Protein AF-A0AAX1QJH1-F1 (afdb_monomer)

Solvent-accessible surface area (backbone atoms only — not comparable to full-atom values): 19204 Å² total; per-residue (Å²): 135,85,79,79,76,74,89,61,55,65,76,85,61,62,55,22,36,43,33,30,72,89,72,52,38,32,35,32,62,46,81,56,45,60,43,66,48,31,38,32,30,36,25,32,31,71,83,78,66,44,70,40,35,38,39,35,63,37,47,55,80,27,36,67,54,77,88,9,58,39,64,66,92,49,88,83,58,58,90,87,31,71,64,57,55,50,50,30,54,49,51,42,51,50,52,51,50,44,35,51,52,42,50,58,47,48,76,74,35,81,42,48,48,44,52,45,76,70,48,52,47,33,35,40,34,41,74,88,68,55,71,32,75,58,34,56,49,40,32,29,42,35,59,41,64,53,73,62,38,48,45,39,46,56,44,52,43,48,44,1,66,35,57,60,41,84,86,29,52,54,15,29,40,53,63,52,92,75,34,93,50,63,58,78,32,29,17,18,39,40,40,58,60,46,31,46,53,48,31,30,44,49,59,36,43,51,58,38,43,74,71,45,32,36,54,63,52,48,46,59,56,22,36,29,34,28,33,32,71,68,78,55,42,80,77,45,40,33,34,66,51,68,80,49,48,44,53,57,63,47,60,74,65,64,95,62,81,64,58,44,28,63,39,70,40,57,77,75,37,62,33,45,69,48,38,41,35,18,5,48,33,35,35,51,48,38,49,48,33,25,68,45,30,38,27,57,71,64,76,43,86,49,46,71,40,72,82,54,67,68,73,54,76,66,45,30,46,45,20,65,46,50,74,71,57,48,57,53,51,34,52,50,26,50,30,21,56,36,85,51,61,84,70,25,55,51,69,67,61,54,38,54,52,27,53,50,51,38,50,59,49,52,64,72,76,108

Organism: NCBI:txid853

Mean predicted aligned error: 5.89 Å

Sequence (366 aa):
MIRWKKMRREPLPNGTILSFLNGEEFVLQDLLAENKNALFYEVRSQTTGQAVVLKEFFNSHWVRLRGAPAPKGWEQEPPDSRKLSRTYLWLRRQAEQEQRMNQELCGSVRCVIPEKPVLPAGTLVLPDGTEWQWPYCAFLEMDGMTAAQGFPLQALMRECTNPNGPAHPFGNLRQQEECFVPRRNCAVPAATVTMQIFRDTLLALRPLHRAGWIMGDLSSGNLFVEGSLAEGRIQGVSFADASTVRKIGENEMPATAEPGFHAPELFSGPVTEKTDVFSAGRLLLSMLYPVAVHNVRLHRPLGFLDNTQTLTAGESVPSGLPQEMRAEVNRLLLRATAPDPEQRISMDEMLAAAEDWCRRLSDAES

Structure (mmCIF, N/CA/C/O backbone):
data_AF-A0AAX1QJH1-F1
#
_entry.id   AF-A0AAX1QJH1-F1
#
loop_
_atom_site.group_PDB
_atom_site.id
_atom_site.type_symbol
_atom_site.label_atom_id
_atom_site.label_alt_id
_atom_site.label_comp_id
_atom_site.label_asym_id
_atom_site.label_entity_id
_atom_site.label_seq_id
_atom_site.pdbx_PDB_ins_code
_atom_site.Cartn_x
_atom_site.Cartn_y
_atom_site.Cartn_z
_atom_site.occupancy
_atom_site.B_iso_or_equiv
_atom_site.auth_seq_id
_atom_site.auth_comp_id
_atom_site.auth_asym_id
_atom_site.auth_atom_id
_atom_site.pdbx_PDB_model_num
ATOM 1 N N . MET A 1 1 ? -2.201 33.513 -15.896 1.00 30.06 1 MET A N 1
ATOM 2 C CA . MET A 1 1 ? -2.583 32.396 -15.001 1.00 30.06 1 MET A CA 1
ATOM 3 C C . MET A 1 1 ? -2.106 31.094 -15.633 1.00 30.06 1 MET A C 1
ATOM 5 O O . MET A 1 1 ? -2.779 30.545 -16.496 1.00 30.06 1 MET A O 1
ATOM 9 N N . ILE A 1 2 ? -0.888 30.658 -15.305 1.00 27.66 2 ILE A N 1
ATOM 10 C CA . ILE A 1 2 ? -0.308 29.431 -15.863 1.00 27.66 2 ILE A CA 1
ATOM 11 C C . ILE A 1 2 ? -1.011 28.258 -15.180 1.00 27.66 2 ILE A C 1
ATOM 13 O O . ILE A 1 2 ? -0.834 28.027 -13.986 1.00 27.66 2 ILE A O 1
ATOM 17 N N . ARG A 1 3 ? -1.870 27.555 -15.923 1.00 26.62 3 ARG A N 1
ATOM 18 C CA . ARG A 1 3 ? -2.465 26.290 -15.487 1.00 26.62 3 ARG A CA 1
ATOM 19 C C . ARG A 1 3 ? -1.330 25.280 -15.319 1.00 26.62 3 ARG A C 1
ATOM 21 O O . ARG A 1 3 ? -0.812 24.768 -16.305 1.00 26.62 3 ARG A O 1
ATOM 28 N N . TRP A 1 4 ? -0.963 24.986 -14.075 1.00 28.80 4 TRP A N 1
ATOM 29 C CA . TRP A 1 4 ? -0.152 23.824 -13.725 1.00 28.80 4 TRP A CA 1
ATOM 30 C C . TRP A 1 4 ? -0.926 22.556 -14.126 1.00 28.80 4 TRP A C 1
ATOM 32 O O . TRP A 1 4 ? -1.681 22.001 -13.326 1.00 28.80 4 TRP A O 1
ATOM 42 N N . LYS A 1 5 ? -0.773 22.089 -15.372 1.00 35.84 5 LYS A N 1
ATOM 43 C CA . LYS A 1 5 ? -0.989 20.672 -15.695 1.00 35.84 5 LYS A CA 1
ATOM 44 C C . LYS A 1 5 ? 0.050 19.923 -14.860 1.00 35.84 5 LYS A C 1
ATOM 46 O O . LYS A 1 5 ? 1.239 19.988 -15.149 1.00 35.84 5 LYS A O 1
ATOM 51 N N . LYS A 1 6 ? -0.389 19.364 -13.729 1.00 42.50 6 LYS A N 1
ATOM 52 C CA . LYS A 1 6 ? 0.468 18.698 -12.746 1.00 42.50 6 LYS A CA 1
ATOM 53 C C . LYS A 1 6 ? 1.276 17.604 -13.440 1.00 42.50 6 LYS A C 1
ATOM 55 O O . LYS A 1 6 ? 0.709 16.606 -13.865 1.00 42.50 6 LYS A O 1
ATOM 60 N N . MET A 1 7 ? 2.580 17.845 -13.527 1.00 49.56 7 MET A N 1
ATOM 61 C CA . MET A 1 7 ? 3.625 16.870 -13.816 1.00 49.56 7 MET A CA 1
ATOM 62 C C . MET A 1 7 ? 3.413 15.665 -12.898 1.00 49.56 7 MET A C 1
ATOM 64 O O . MET A 1 7 ? 3.552 15.797 -11.682 1.00 49.56 7 MET A O 1
ATOM 68 N N . ARG A 1 8 ? 2.985 14.542 -13.469 1.00 61.66 8 ARG A N 1
ATOM 69 C CA . ARG A 1 8 ? 2.756 13.280 -12.765 1.00 61.66 8 ARG A CA 1
ATOM 70 C C . ARG A 1 8 ? 3.727 12.245 -13.317 1.00 61.66 8 ARG A C 1
ATOM 72 O O . ARG A 1 8 ? 4.007 12.258 -14.510 1.00 61.66 8 ARG A O 1
ATOM 79 N N . ARG A 1 9 ? 4.211 11.360 -12.447 1.00 84.81 9 ARG A N 1
ATOM 80 C CA . ARG A 1 9 ? 4.775 10.068 -12.843 1.00 84.81 9 ARG A CA 1
ATOM 81 C C . ARG A 1 9 ? 3.725 9.344 -13.694 1.00 84.81 9 ARG A C 1
ATOM 83 O O . ARG A 1 9 ? 2.602 9.156 -13.231 1.00 84.81 9 ARG A O 1
ATOM 90 N N . GLU A 1 10 ? 4.056 9.025 -14.943 1.00 89.06 10 GLU A N 1
ATOM 91 C CA . GLU A 1 10 ? 3.111 8.426 -15.894 1.00 89.06 10 GLU A CA 1
ATOM 92 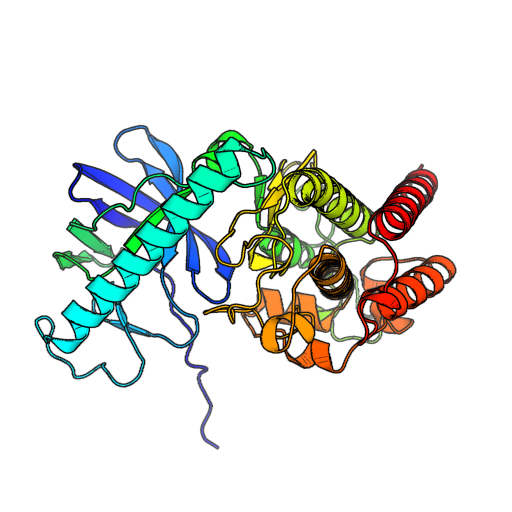C C . GLU A 1 10 ? 3.288 6.897 -15.945 1.00 89.06 10 GLU A C 1
ATOM 94 O O . GLU A 1 10 ? 4.365 6.414 -16.326 1.00 89.06 10 GLU A O 1
ATOM 99 N N . PRO A 1 11 ? 2.262 6.117 -15.554 1.00 92.69 11 PRO A N 1
ATOM 100 C CA . PRO A 1 11 ? 2.313 4.666 -15.651 1.00 92.69 11 PRO A CA 1
ATOM 101 C C . PRO A 1 11 ? 2.321 4.209 -17.114 1.00 92.69 11 PRO A C 1
ATOM 103 O O . PRO A 1 11 ? 1.884 4.936 -18.007 1.00 92.69 11 PRO A O 1
ATOM 106 N N . LEU A 1 12 ? 2.802 2.990 -17.356 1.00 94.81 12 LEU A N 1
ATOM 107 C CA . LEU A 1 12 ? 2.611 2.336 -18.647 1.00 94.81 12 LEU A CA 1
ATOM 108 C C . LEU A 1 12 ? 1.111 2.107 -18.915 1.00 94.81 12 LEU A C 1
ATOM 110 O O . LEU A 1 12 ? 0.378 1.772 -17.982 1.00 94.81 12 LEU A O 1
ATOM 114 N N . PRO A 1 13 ? 0.641 2.297 -20.159 1.00 94.81 13 PRO A N 1
ATOM 115 C CA . PRO A 1 13 ? -0.757 2.087 -20.508 1.00 94.81 13 PRO A CA 1
ATOM 116 C C . PRO A 1 13 ? -1.122 0.598 -20.550 1.00 94.81 13 PRO A C 1
ATOM 118 O O . PRO A 1 13 ? -0.298 -0.256 -20.892 1.00 94.81 13 PRO A O 1
ATOM 121 N N . ASN A 1 14 ? -2.388 0.296 -20.269 1.00 96.12 14 ASN A N 1
ATOM 122 C CA . ASN A 1 14 ? -2.940 -1.055 -20.380 1.00 96.12 14 ASN A CA 1
ATOM 123 C C . ASN A 1 14 ? -2.788 -1.567 -21.820 1.00 96.12 14 ASN A C 1
ATOM 125 O O . ASN A 1 14 ? -2.977 -0.817 -22.777 1.00 96.12 14 ASN A O 1
ATOM 129 N N . GLY A 1 15 ? -2.419 -2.838 -21.965 1.00 96.75 15 GLY A N 1
ATOM 130 C CA . GLY A 1 15 ? -2.051 -3.456 -23.239 1.00 96.75 15 GLY A CA 1
ATOM 131 C C . GLY A 1 15 ? -0.571 -3.322 -23.615 1.00 96.75 15 GLY A C 1
ATOM 132 O O . GLY A 1 15 ? -0.180 -3.856 -24.647 1.00 96.75 15 GLY A O 1
ATOM 133 N N . THR A 1 16 ? 0.258 -2.648 -22.805 1.00 97.38 16 THR A N 1
ATOM 134 C CA . THR A 1 16 ? 1.719 -2.645 -23.011 1.00 97.38 16 THR A CA 1
ATOM 135 C C . THR A 1 16 ? 2.267 -4.068 -22.908 1.00 97.38 16 THR A C 1
ATOM 137 O O . THR A 1 16 ? 1.978 -4.770 -21.936 1.00 97.38 16 THR A O 1
ATOM 140 N N . ILE A 1 17 ? 3.080 -4.470 -23.884 1.00 97.38 17 ILE A N 1
ATOM 141 C CA . ILE A 1 17 ? 3.790 -5.751 -23.900 1.00 97.38 17 ILE A CA 1
ATOM 142 C C . ILE A 1 17 ? 5.202 -5.524 -23.359 1.00 97.38 17 ILE A C 1
ATOM 144 O O . ILE A 1 17 ? 5.926 -4.646 -23.834 1.00 97.38 17 ILE A O 1
ATOM 148 N N . LEU A 1 18 ? 5.576 -6.305 -22.350 1.00 96.88 18 LEU A N 1
ATOM 149 C CA . LEU A 1 18 ? 6.891 -6.305 -21.721 1.00 96.88 18 LEU A CA 1
ATOM 150 C C . LEU A 1 18 ? 7.565 -7.645 -21.998 1.00 96.88 18 LEU A C 1
ATOM 152 O O . LEU A 1 18 ? 7.132 -8.663 -21.460 1.00 96.88 18 LEU A O 1
ATOM 156 N N . SER A 1 19 ? 8.630 -7.632 -22.794 1.00 96.19 19 SER A N 1
ATOM 157 C CA . SER A 1 19 ? 9.450 -8.810 -23.084 1.00 96.19 19 SER A CA 1
ATOM 158 C C . SER A 1 19 ? 10.787 -8.679 -22.348 1.00 96.19 19 SER A C 1
ATOM 160 O O . SER A 1 19 ? 11.484 -7.666 -22.467 1.00 96.19 19 SER A O 1
ATOM 162 N N . PHE A 1 20 ? 11.156 -9.689 -21.567 1.00 94.88 20 PHE A N 1
ATOM 163 C CA . PHE A 1 20 ? 12.336 -9.695 -20.700 1.00 94.88 20 PHE A CA 1
ATOM 164 C C . PHE A 1 20 ? 13.460 -10.574 -21.264 1.00 94.88 20 PHE A C 1
ATOM 166 O O . PHE A 1 20 ? 13.242 -11.460 -22.088 1.00 94.88 20 PHE A O 1
ATOM 173 N N . LEU A 1 21 ? 14.699 -10.349 -20.814 1.00 91.62 21 LEU A N 1
ATOM 174 C CA . LEU A 1 21 ? 15.879 -11.062 -21.341 1.00 91.62 21 LEU A CA 1
ATOM 175 C C . LEU A 1 21 ? 15.929 -12.549 -21.006 1.00 91.62 21 LEU A C 1
ATOM 177 O O . LEU A 1 21 ? 16.657 -13.301 -21.648 1.00 91.62 21 LEU A O 1
ATOM 181 N N . ASN A 1 22 ? 15.176 -12.967 -19.996 1.00 89.75 22 ASN A N 1
ATOM 182 C CA . ASN A 1 22 ? 14.989 -14.371 -19.653 1.00 89.75 22 ASN A CA 1
ATOM 183 C C . ASN A 1 22 ? 13.962 -15.072 -20.567 1.00 89.75 22 ASN A C 1
ATOM 185 O O . ASN A 1 22 ? 13.719 -16.262 -20.384 1.00 89.75 22 ASN A O 1
ATOM 189 N N . GLY A 1 23 ? 13.382 -14.360 -21.541 1.00 90.62 23 GLY A N 1
ATOM 190 C CA . GLY A 1 23 ? 12.381 -14.877 -22.471 1.00 90.62 23 GLY A CA 1
ATOM 191 C C . GLY A 1 23 ? 10.946 -14.821 -21.948 1.00 90.62 23 GLY A C 1
ATOM 192 O O . GLY A 1 23 ? 10.042 -15.269 -22.647 1.00 90.62 23 GLY A O 1
ATOM 193 N N . GLU A 1 24 ? 10.714 -14.287 -20.746 1.00 92.94 24 GLU A N 1
ATOM 194 C CA . GLU A 1 24 ? 9.358 -14.069 -20.249 1.00 92.94 24 GLU A CA 1
ATOM 195 C C . GLU A 1 24 ? 8.714 -12.864 -20.928 1.00 92.94 24 GLU A C 1
ATOM 197 O O . GLU A 1 24 ? 9.353 -11.836 -21.160 1.00 92.94 24 GLU A O 1
ATOM 202 N N . GLU A 1 25 ? 7.423 -12.988 -21.212 1.00 95.94 25 GLU A N 1
ATOM 203 C CA . GLU A 1 25 ? 6.632 -11.924 -21.804 1.00 95.94 25 GLU A CA 1
ATOM 204 C C . GLU A 1 25 ? 5.324 -11.740 -21.041 1.00 95.94 25 GLU A C 1
ATOM 206 O O . GLU A 1 25 ? 4.641 -12.706 -20.681 1.00 95.94 25 GLU A O 1
ATOM 211 N N . PHE A 1 26 ? 4.973 -10.480 -20.804 1.00 96.56 26 PHE A N 1
ATOM 212 C CA . PHE A 1 26 ? 3.797 -10.099 -20.041 1.00 96.56 26 PHE A CA 1
ATOM 213 C C . PHE A 1 26 ? 3.019 -8.991 -20.743 1.00 96.56 26 PHE A C 1
ATOM 215 O O . PHE A 1 26 ? 3.599 -8.071 -21.315 1.00 96.56 26 PHE A O 1
ATOM 222 N N . VAL A 1 27 ? 1.692 -9.047 -20.638 1.00 97.25 27 VAL A N 1
ATOM 223 C CA . VAL A 1 27 ? 0.797 -7.986 -21.119 1.00 97.25 27 VAL A CA 1
ATOM 224 C C . VAL A 1 27 ? 0.170 -7.276 -19.934 1.00 97.25 27 VAL A C 1
ATOM 226 O O . VAL A 1 27 ? -0.566 -7.889 -19.156 1.00 97.25 27 VAL A O 1
ATOM 229 N N . LEU A 1 28 ? 0.432 -5.978 -19.823 1.00 96.56 28 LEU A N 1
ATOM 230 C CA . LEU A 1 28 ? -0.080 -5.125 -18.757 1.00 96.56 28 LEU A CA 1
ATOM 231 C C . LEU A 1 28 ? -1.606 -5.030 -18.821 1.00 96.56 28 LEU A C 1
ATOM 233 O O . LEU A 1 28 ? -2.164 -4.679 -19.860 1.00 96.56 28 LEU A O 1
ATOM 237 N N . GLN A 1 29 ? -2.273 -5.346 -17.714 1.00 94.62 29 GLN A N 1
ATOM 238 C CA . GLN A 1 29 ? -3.730 -5.314 -17.589 1.00 94.62 29 GLN A CA 1
ATOM 239 C C . GLN A 1 29 ? -4.207 -4.039 -16.903 1.00 94.62 29 GLN A C 1
ATOM 241 O O . GLN A 1 29 ? -5.086 -3.377 -17.448 1.00 94.62 29 GLN A O 1
ATOM 246 N N . ASP A 1 30 ? -3.623 -3.688 -15.752 1.00 90.38 30 ASP A N 1
ATOM 247 C CA . ASP A 1 30 ? -4.009 -2.494 -14.995 1.00 90.38 30 ASP A CA 1
ATOM 248 C C . ASP A 1 30 ? -2.913 -1.995 -14.033 1.00 90.38 30 ASP A C 1
ATOM 250 O O . ASP A 1 30 ? -1.995 -2.733 -13.663 1.00 90.38 30 ASP A O 1
ATOM 254 N N . LEU A 1 31 ? -3.025 -0.736 -13.593 1.00 90.44 31 LEU A N 1
ATOM 255 C CA . LEU A 1 31 ? -2.232 -0.171 -12.496 1.00 90.44 31 LEU A CA 1
ATOM 256 C C . LEU A 1 31 ? -2.934 -0.425 -11.153 1.00 90.44 31 LEU A C 1
ATOM 258 O O . LEU A 1 31 ? -3.880 0.275 -10.778 1.00 90.44 31 LEU A O 1
ATOM 262 N N . LEU A 1 32 ? -2.396 -1.362 -10.377 1.00 86.56 32 LEU A N 1
ATOM 263 C CA . LEU A 1 32 ? -2.950 -1.765 -9.087 1.00 86.56 32 LEU A CA 1
ATOM 264 C C . LEU A 1 32 ? -2.688 -0.732 -7.989 1.00 86.56 32 LEU A C 1
ATOM 266 O O . LEU A 1 32 ? -3.607 -0.314 -7.281 1.00 86.56 32 LEU A O 1
ATOM 270 N N . ALA A 1 33 ? -1.433 -0.310 -7.837 1.00 85.75 33 ALA A N 1
ATOM 271 C CA . ALA A 1 33 ? -1.019 0.581 -6.758 1.00 85.75 33 ALA A CA 1
ATOM 272 C C . ALA A 1 33 ? 0.161 1.464 -7.148 1.00 85.75 33 ALA A C 1
ATOM 274 O O . ALA A 1 33 ? 0.916 1.182 -8.079 1.00 85.75 33 ALA A O 1
ATOM 275 N N . GLU A 1 34 ? 0.318 2.542 -6.391 1.00 86.94 34 GLU A N 1
ATOM 276 C CA . GLU A 1 34 ? 1.424 3.474 -6.521 1.00 86.94 34 GLU A CA 1
ATOM 277 C C . GLU A 1 34 ? 1.878 3.910 -5.126 1.00 86.94 34 GLU A C 1
ATOM 279 O O . GLU A 1 34 ? 1.072 4.354 -4.305 1.00 86.94 34 GLU A O 1
ATOM 284 N N . ASN A 1 35 ? 3.181 3.834 -4.871 1.00 83.12 35 ASN A N 1
ATOM 285 C CA . ASN A 1 35 ? 3.808 4.424 -3.687 1.00 83.12 35 ASN A CA 1
ATOM 286 C C . ASN A 1 35 ? 4.956 5.343 -4.110 1.00 83.12 35 ASN A C 1
ATOM 288 O O . ASN A 1 35 ? 5.189 5.518 -5.302 1.00 83.12 35 ASN A O 1
ATOM 292 N N . LYS A 1 36 ? 5.694 5.952 -3.181 1.00 81.88 36 LYS A N 1
ATOM 293 C CA . LYS A 1 36 ? 6.727 6.953 -3.502 1.00 81.88 36 LYS A CA 1
ATOM 294 C C . LYS A 1 36 ? 7.748 6.520 -4.562 1.00 81.88 36 LYS A C 1
ATOM 296 O O . LYS A 1 36 ? 8.209 7.381 -5.320 1.00 81.88 36 LYS A O 1
ATOM 301 N N . ASN A 1 37 ? 8.084 5.233 -4.616 1.00 85.94 37 ASN A N 1
ATOM 302 C CA . ASN A 1 37 ? 9.240 4.718 -5.350 1.00 85.94 37 ASN A CA 1
ATOM 303 C C . ASN A 1 37 ? 8.879 3.740 -6.461 1.00 85.94 37 ASN A C 1
ATOM 305 O O . ASN A 1 37 ? 9.710 3.500 -7.333 1.00 85.94 37 ASN A O 1
ATOM 309 N N . ALA A 1 38 ? 7.673 3.182 -6.434 1.00 91.12 38 ALA A N 1
ATOM 310 C CA . ALA A 1 38 ? 7.288 2.113 -7.331 1.00 91.12 38 ALA A CA 1
ATOM 311 C C . ALA A 1 38 ? 5.851 2.238 -7.844 1.00 91.12 38 ALA A C 1
ATOM 313 O O . ALA A 1 38 ? 4.995 2.912 -7.258 1.00 91.12 38 ALA A O 1
ATOM 314 N N . LEU A 1 39 ? 5.623 1.567 -8.970 1.00 92.94 39 LEU A N 1
ATOM 315 C CA . LEU A 1 39 ? 4.316 1.307 -9.559 1.00 92.94 39 LEU A CA 1
ATOM 316 C C . LEU A 1 39 ? 4.087 -0.202 -9.575 1.00 92.94 39 LEU A C 1
ATOM 318 O O . LEU A 1 39 ? 4.992 -0.953 -9.930 1.00 92.94 39 LEU A O 1
ATOM 322 N N . PHE A 1 40 ? 2.887 -0.635 -9.203 1.00 92.81 40 PHE A N 1
ATOM 323 C CA . PHE A 1 40 ? 2.507 -2.044 -9.185 1.00 92.81 40 PHE A CA 1
ATOM 324 C C . PHE A 1 40 ? 1.481 -2.301 -10.278 1.00 92.81 40 PHE A C 1
ATOM 326 O O . PHE A 1 40 ? 0.418 -1.677 -10.295 1.00 92.81 40 PHE A O 1
ATOM 333 N N . TYR A 1 41 ? 1.800 -3.225 -11.171 1.00 94.06 41 TYR A N 1
ATOM 334 C CA . TYR A 1 41 ? 1.001 -3.560 -12.338 1.00 94.06 41 TYR A CA 1
ATOM 335 C C . TYR A 1 41 ? 0.454 -4.967 -12.225 1.00 94.06 41 TYR A C 1
ATOM 337 O O . TYR A 1 41 ? 1.212 -5.895 -11.957 1.00 94.06 41 TYR A O 1
ATOM 345 N N . GLU A 1 42 ? -0.833 -5.134 -12.506 1.00 92.44 42 GLU A N 1
ATOM 346 C CA . GLU A 1 42 ? -1.355 -6.443 -12.869 1.00 92.44 42 GLU A CA 1
ATOM 347 C C . GLU A 1 42 ? -0.958 -6.721 -14.312 1.00 92.44 42 GLU A C 1
ATOM 349 O O . GLU A 1 42 ? -1.180 -5.900 -15.208 1.00 92.44 42 GLU A O 1
ATOM 354 N N . VAL A 1 43 ? -0.369 -7.883 -14.548 1.00 94.88 43 VAL A N 1
ATOM 355 C CA . VAL A 1 43 ? 0.040 -8.326 -15.873 1.00 94.88 43 VAL A CA 1
ATOM 356 C C . VAL A 1 43 ? -0.428 -9.752 -16.115 1.00 94.88 43 VAL A C 1
ATOM 358 O O . VAL A 1 43 ? -0.622 -10.526 -15.183 1.00 94.88 43 VAL A O 1
ATOM 361 N N . ARG A 1 44 ? -0.590 -10.129 -17.381 1.00 94.50 44 ARG A N 1
ATOM 362 C CA . ARG A 1 44 ? -0.855 -11.512 -17.784 1.00 94.50 44 ARG A CA 1
ATOM 363 C C . ARG A 1 44 ? 0.386 -12.093 -18.443 1.00 94.50 44 ARG A C 1
ATOM 365 O O . ARG A 1 44 ? 0.823 -11.564 -19.465 1.00 94.50 44 ARG A O 1
ATOM 372 N N . SER A 1 45 ? 0.926 -13.173 -17.883 1.00 93.25 45 SER A N 1
ATOM 373 C CA . SER A 1 45 ? 2.019 -13.927 -18.503 1.00 93.25 45 SER A CA 1
ATOM 374 C C . SER A 1 45 ? 1.547 -14.529 -19.824 1.00 93.25 45 SER A C 1
ATOM 376 O O . SER A 1 45 ? 0.526 -15.216 -19.860 1.00 93.25 45 SER A O 1
ATOM 378 N N . GLN A 1 46 ? 2.287 -14.295 -20.906 1.00 93.62 46 GLN A N 1
ATOM 379 C CA . GLN A 1 46 ? 2.029 -14.937 -22.199 1.00 93.62 46 GLN A CA 1
ATOM 380 C C . GLN A 1 46 ? 2.451 -16.410 -22.193 1.00 93.62 46 GLN A C 1
ATOM 382 O O . GLN A 1 46 ? 1.845 -17.228 -22.879 1.00 93.62 46 GLN A O 1
ATOM 387 N N . THR A 1 47 ? 3.441 -16.768 -21.372 1.00 87.12 47 THR A N 1
ATOM 388 C CA . THR A 1 47 ? 3.944 -18.142 -21.262 1.00 87.12 47 THR A CA 1
ATOM 389 C C . THR A 1 47 ? 2.975 -19.049 -20.506 1.00 87.12 47 THR A C 1
ATOM 391 O O . THR A 1 47 ? 2.712 -20.168 -20.941 1.00 87.12 47 THR A O 1
ATOM 394 N N . THR A 1 48 ? 2.442 -18.591 -19.367 1.00 88.38 48 THR A N 1
ATOM 395 C CA . THR A 1 48 ? 1.591 -19.424 -18.492 1.00 88.38 48 THR A CA 1
ATOM 396 C C . THR A 1 48 ? 0.109 -19.058 -18.546 1.00 88.38 48 THR A C 1
ATOM 398 O O . THR A 1 48 ? -0.728 -19.821 -18.067 1.00 88.38 48 THR A O 1
ATOM 401 N N . GLY A 1 49 ? -0.244 -17.890 -19.090 1.00 88.75 49 GLY A N 1
ATOM 402 C CA . GLY A 1 49 ? -1.608 -17.355 -19.093 1.00 88.75 49 GLY A CA 1
ATOM 403 C C . GLY A 1 49 ? -2.091 -16.823 -17.737 1.00 88.75 49 GLY A C 1
ATOM 404 O O . GLY A 1 49 ? -3.200 -16.281 -17.664 1.00 88.75 49 GLY A O 1
ATOM 405 N N . GLN A 1 50 ? -1.286 -16.965 -16.678 1.00 88.56 50 GLN A N 1
ATOM 406 C CA . GLN A 1 50 ? -1.627 -16.544 -15.321 1.00 88.56 50 GLN A CA 1
ATOM 407 C C . GLN A 1 50 ? -1.524 -15.021 -15.173 1.00 88.56 50 GLN A C 1
ATOM 409 O O . GLN A 1 50 ? -0.672 -14.379 -15.795 1.00 88.56 50 GLN A O 1
ATOM 414 N N . ALA A 1 51 ? -2.406 -14.448 -14.351 1.00 89.12 51 ALA A N 1
ATOM 415 C CA . ALA A 1 51 ? -2.210 -13.097 -13.836 1.00 89.12 51 ALA A CA 1
ATOM 416 C C . ALA A 1 51 ? -1.003 -13.109 -12.893 1.00 89.12 51 ALA A C 1
ATOM 418 O O . ALA A 1 51 ? -0.774 -14.122 -12.247 1.00 89.12 51 ALA A O 1
ATOM 419 N N . VAL A 1 52 ? -0.234 -12.028 -12.856 1.00 91.81 52 VAL A N 1
ATOM 420 C CA . VAL A 1 52 ? 0.973 -11.831 -12.042 1.00 91.81 52 VAL A CA 1
ATOM 421 C C . VAL A 1 52 ? 1.047 -10.344 -11.686 1.00 91.81 52 VAL A C 1
ATOM 423 O O . VAL A 1 52 ? 0.494 -9.512 -12.408 1.00 91.81 52 VAL A O 1
ATOM 426 N N . VAL A 1 53 ? 1.729 -9.981 -10.598 1.00 93.12 53 VAL A N 1
ATOM 427 C CA . VAL A 1 53 ? 1.992 -8.573 -10.269 1.00 93.12 53 VAL A CA 1
ATOM 428 C C . VAL A 1 53 ? 3.460 -8.221 -10.488 1.00 93.12 53 VAL A C 1
ATOM 430 O O . VAL A 1 53 ? 4.343 -8.876 -9.938 1.00 93.12 53 VAL A O 1
ATOM 433 N N . LEU A 1 54 ? 3.717 -7.158 -11.254 1.00 94.62 54 LEU A N 1
ATOM 434 C CA . LEU A 1 5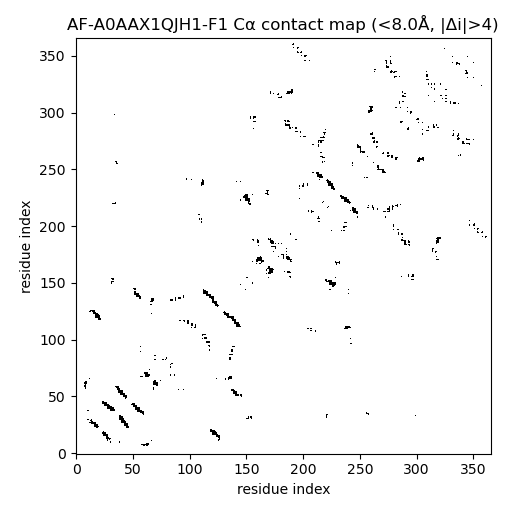4 ? 5.053 -6.585 -11.428 1.00 94.62 54 LEU A CA 1
ATOM 435 C C . LEU A 1 54 ? 5.191 -5.265 -10.672 1.00 94.62 54 LEU A C 1
ATOM 437 O O . LEU A 1 54 ? 4.336 -4.388 -10.781 1.00 94.62 54 LEU A O 1
ATOM 441 N N . LYS A 1 55 ? 6.307 -5.095 -9.970 1.00 94.56 55 LYS A N 1
ATOM 442 C CA . LYS A 1 55 ? 6.740 -3.840 -9.354 1.00 94.56 55 LYS A CA 1
ATOM 443 C C . LYS A 1 55 ? 7.770 -3.164 -10.254 1.00 94.56 55 LYS A C 1
ATOM 445 O O . LYS A 1 55 ? 8.860 -3.694 -10.441 1.00 94.56 55 LYS A O 1
ATOM 450 N N . GLU A 1 56 ? 7.442 -2.000 -10.806 1.00 95.12 56 GLU A N 1
ATOM 451 C CA . GLU A 1 56 ? 8.384 -1.137 -11.525 1.00 95.12 56 GLU A CA 1
ATOM 452 C C . GLU A 1 56 ? 9.010 -0.129 -10.564 1.00 95.12 56 GLU A C 1
ATOM 454 O O . GLU A 1 56 ? 8.297 0.644 -9.923 1.00 95.12 56 GLU A O 1
ATOM 459 N N . PHE A 1 57 ? 10.340 -0.064 -10.525 1.00 92.94 57 PHE A N 1
ATOM 460 C CA . PHE A 1 57 ? 11.046 0.983 -9.788 1.00 92.94 57 PHE A CA 1
ATOM 461 C C . PHE A 1 57 ? 10.967 2.295 -10.557 1.00 92.94 57 PHE A C 1
ATOM 463 O O . PHE A 1 57 ? 11.652 2.499 -11.560 1.00 92.94 57 PHE A O 1
ATOM 470 N N . PHE A 1 58 ? 10.145 3.211 -10.064 1.00 91.88 58 PHE A N 1
ATOM 471 C CA . PHE A 1 58 ? 9.891 4.493 -10.691 1.00 91.88 58 PHE A CA 1
ATOM 472 C C . PHE A 1 58 ? 9.584 5.541 -9.626 1.00 91.88 58 PHE A C 1
ATOM 474 O O . PHE A 1 58 ? 8.458 5.656 -9.164 1.00 91.88 58 PHE A O 1
ATOM 481 N N . ASN A 1 59 ? 10.563 6.370 -9.271 1.00 88.00 59 ASN A N 1
ATOM 482 C CA . ASN A 1 59 ? 10.378 7.427 -8.277 1.00 88.00 59 ASN A CA 1
ATOM 483 C C . ASN A 1 59 ? 9.293 8.450 -8.669 1.00 88.00 59 ASN A C 1
ATOM 485 O O . ASN A 1 59 ? 9.245 8.941 -9.794 1.00 88.00 59 ASN A O 1
ATOM 489 N N . SER A 1 60 ? 8.480 8.865 -7.701 1.00 83.19 60 SER A N 1
ATOM 490 C CA . SER A 1 60 ? 7.360 9.817 -7.850 1.00 83.19 60 SER A CA 1
ATOM 491 C C . SER A 1 60 ? 7.712 11.177 -8.474 1.00 83.19 60 SER A C 1
ATOM 493 O O . SER A 1 60 ? 6.844 11.839 -9.040 1.00 83.19 60 SER A O 1
ATOM 495 N N . HIS A 1 61 ? 8.974 11.604 -8.387 1.00 83.62 61 HIS A N 1
ATOM 496 C CA . HIS A 1 61 ? 9.461 12.886 -8.920 1.00 83.62 61 HIS A CA 1
ATOM 497 C C . HIS A 1 61 ? 10.136 12.749 -10.295 1.00 83.62 61 HIS A C 1
ATOM 499 O O . HIS A 1 61 ? 10.689 13.722 -10.815 1.00 83.62 61 HIS A O 1
ATOM 505 N N . TRP A 1 62 ? 10.161 11.537 -10.847 1.00 89.31 62 TRP A N 1
ATOM 506 C CA . TRP A 1 62 ? 10.767 11.224 -12.135 1.00 89.31 62 TRP A CA 1
ATOM 507 C C . TRP A 1 62 ? 9.719 11.267 -13.249 1.00 89.31 62 TRP A C 1
ATOM 509 O O . TRP A 1 62 ? 8.514 11.330 -13.006 1.00 89.31 62 TRP A O 1
ATOM 519 N N . VAL A 1 63 ? 10.197 11.236 -14.487 1.00 90.25 63 VAL A N 1
ATOM 520 C CA . VAL A 1 63 ? 9.383 11.217 -15.707 1.00 90.25 63 VAL A CA 1
ATOM 521 C C . VAL A 1 63 ? 9.680 9.953 -16.510 1.00 90.25 63 VAL A C 1
ATOM 523 O O . VAL A 1 63 ? 10.728 9.335 -16.326 1.00 90.25 63 VAL A O 1
ATOM 526 N N . ARG A 1 64 ? 8.764 9.553 -17.398 1.00 90.94 64 ARG A N 1
ATOM 527 C CA . ARG A 1 64 ? 8.996 8.434 -18.316 1.00 90.94 64 ARG A CA 1
ATOM 528 C C . ARG A 1 64 ? 9.582 8.970 -19.617 1.00 90.94 64 ARG A C 1
ATOM 530 O O . ARG A 1 64 ? 8.947 9.772 -20.293 1.00 90.94 64 ARG A O 1
ATOM 537 N N . LEU A 1 65 ? 10.781 8.520 -19.974 1.00 87.94 65 LEU A N 1
ATOM 538 C CA . LEU A 1 65 ? 11.461 8.853 -21.223 1.00 87.94 65 LEU A CA 1
ATOM 539 C C . LEU A 1 65 ? 11.745 7.568 -21.989 1.00 87.94 65 LEU A C 1
ATOM 541 O O . LEU A 1 65 ? 12.466 6.706 -21.494 1.00 87.94 65 LEU A O 1
ATOM 545 N N . ARG A 1 66 ? 11.204 7.454 -23.210 1.00 87.06 66 ARG A N 1
ATOM 546 C CA . ARG A 1 66 ? 11.457 6.309 -24.108 1.00 87.06 66 ARG A CA 1
ATOM 547 C C . ARG A 1 66 ? 11.178 4.958 -23.429 1.00 87.06 66 ARG A C 1
ATOM 549 O O . ARG A 1 66 ? 12.017 4.066 -23.406 1.00 87.06 66 ARG A O 1
ATOM 556 N N . GLY A 1 67 ? 10.023 4.865 -22.770 1.00 86.94 67 GLY A N 1
ATOM 557 C CA . GLY A 1 67 ? 9.603 3.669 -22.035 1.00 86.94 67 GLY A CA 1
ATOM 558 C C . GLY A 1 67 ? 10.215 3.501 -20.639 1.00 86.94 67 GLY A C 1
ATOM 559 O O . GLY A 1 67 ? 9.683 2.708 -19.871 1.00 86.94 67 GLY A O 1
ATOM 560 N N . ALA A 1 68 ? 11.242 4.268 -20.255 1.00 89.94 68 ALA A N 1
ATOM 561 C CA . ALA A 1 68 ? 11.981 4.070 -19.004 1.00 89.94 68 ALA A CA 1
ATOM 562 C C . ALA A 1 68 ? 11.844 5.235 -17.998 1.00 89.94 68 ALA A C 1
ATOM 564 O O . ALA A 1 68 ? 11.725 6.394 -18.409 1.00 89.94 68 ALA A O 1
ATOM 565 N N . PRO A 1 69 ? 11.912 4.970 -16.681 1.00 91.69 69 PRO A N 1
ATOM 566 C CA . PRO A 1 69 ? 12.024 6.008 -15.657 1.00 91.69 69 PRO A CA 1
ATOM 567 C C . PRO A 1 69 ? 13.324 6.820 -15.774 1.00 91.69 69 PRO A C 1
ATOM 569 O O . PRO A 1 69 ? 14.417 6.262 -15.855 1.00 91.69 69 PRO A O 1
ATOM 572 N N . ALA A 1 70 ? 13.228 8.149 -15.704 1.00 90.50 70 ALA A N 1
ATOM 573 C CA . ALA A 1 70 ? 14.385 9.043 -15.695 1.00 90.50 70 ALA A CA 1
ATOM 574 C C . ALA A 1 70 ? 14.167 10.291 -14.815 1.00 90.50 70 ALA A C 1
ATOM 576 O O . ALA A 1 70 ? 13.041 10.787 -14.703 1.00 90.50 70 ALA A O 1
ATOM 577 N N . PRO A 1 71 ? 15.234 10.855 -14.214 1.00 89.31 71 PRO A N 1
ATOM 578 C CA . PRO A 1 71 ? 15.161 12.121 -13.506 1.00 89.31 71 PRO A CA 1
ATOM 579 C C . PRO A 1 71 ? 14.604 13.233 -14.393 1.00 89.31 71 PRO A C 1
ATOM 581 O O . PRO A 1 71 ? 14.923 13.343 -15.576 1.00 89.31 71 PRO A O 1
ATOM 584 N N . LYS A 1 72 ? 13.784 14.094 -13.797 1.00 86.50 72 LYS A N 1
ATOM 585 C CA . LYS A 1 72 ? 13.239 15.268 -14.476 1.00 86.50 72 LYS A CA 1
ATOM 586 C C . LYS A 1 72 ? 14.358 16.205 -14.955 1.00 86.50 72 LYS A C 1
ATOM 588 O O . LYS A 1 72 ? 15.346 16.400 -14.246 1.00 86.50 72 LYS A O 1
ATOM 593 N N . GLY A 1 73 ? 14.176 16.833 -16.118 1.00 86.50 73 GLY A N 1
ATOM 594 C CA . GLY A 1 73 ? 15.175 17.719 -16.727 1.00 86.50 73 GLY A CA 1
ATOM 595 C C . GLY A 1 73 ? 16.150 16.996 -17.660 1.00 86.50 73 GLY A C 1
ATOM 596 O O . GLY A 1 73 ? 17.081 17.616 -18.169 1.00 86.50 73 GLY A O 1
ATOM 597 N N . TRP A 1 74 ? 15.984 15.683 -17.844 1.00 87.50 74 TRP A N 1
ATOM 598 C CA . TRP A 1 74 ? 16.827 14.853 -18.707 1.00 87.50 74 TRP A CA 1
ATOM 599 C C . TRP A 1 74 ? 16.140 14.522 -20.040 1.00 87.50 74 TRP A C 1
ATOM 601 O O . TRP A 1 74 ? 16.591 13.649 -20.774 1.00 87.50 74 TRP A O 1
ATOM 611 N N . GLU A 1 75 ? 15.061 15.226 -20.390 1.00 85.12 75 GLU A N 1
ATOM 612 C CA . GLU A 1 75 ? 14.250 14.977 -21.589 1.00 85.12 75 GLU A CA 1
ATOM 613 C C . GLU A 1 75 ? 15.060 15.126 -22.891 1.00 85.12 75 GLU A C 1
ATOM 615 O O . GLU A 1 75 ? 14.748 14.493 -23.897 1.00 85.12 75 GLU A O 1
ATOM 620 N N . GLN A 1 76 ? 16.115 15.946 -22.863 1.00 85.44 76 GLN A N 1
ATOM 621 C CA . GLN A 1 76 ? 17.010 16.204 -23.998 1.00 85.44 76 GLN A CA 1
ATOM 622 C C . GLN A 1 76 ? 18.236 15.277 -24.030 1.00 85.44 76 GLN A C 1
ATOM 624 O O . GLN A 1 76 ? 19.034 15.349 -24.964 1.00 85.44 76 GLN A O 1
ATOM 629 N N . GLU A 1 77 ? 18.423 14.419 -23.022 1.00 86.50 77 GLU A N 1
ATOM 630 C CA . GLU A 1 77 ? 19.565 13.506 -22.985 1.00 86.50 77 GLU A CA 1
ATOM 631 C C . GLU A 1 77 ? 19.431 12.437 -24.089 1.00 86.50 77 GLU A C 1
ATOM 633 O O . GLU A 1 77 ? 18.361 11.821 -24.241 1.00 86.50 77 GLU A O 1
ATOM 638 N N . PRO A 1 78 ? 20.503 12.175 -24.863 1.00 85.56 78 PRO A N 1
ATOM 639 C CA . PRO A 1 78 ? 20.471 11.158 -25.908 1.00 85.56 78 PRO A CA 1
ATOM 640 C C . PRO A 1 78 ? 20.243 9.762 -25.298 1.00 85.56 78 PRO A C 1
ATOM 642 O O . PRO A 1 78 ? 20.632 9.544 -24.152 1.00 85.56 78 PRO A O 1
ATOM 645 N N . PRO A 1 79 ? 19.628 8.809 -26.024 1.00 78.75 79 PRO A N 1
ATOM 646 C CA . PRO A 1 79 ? 19.322 7.469 -25.506 1.00 78.75 79 PRO A CA 1
ATOM 647 C C . PRO A 1 79 ? 20.515 6.762 -24.848 1.00 78.75 79 PRO A C 1
ATOM 649 O O . PRO A 1 79 ? 20.386 6.260 -23.735 1.00 78.75 79 PRO A O 1
ATOM 652 N N . ASP A 1 80 ? 21.692 6.850 -25.469 1.00 80.75 80 ASP A N 1
ATOM 653 C CA . ASP A 1 80 ? 22.919 6.181 -25.016 1.00 80.75 80 ASP A CA 1
ATOM 654 C C . ASP A 1 80 ? 23.793 7.064 -24.110 1.00 80.75 80 ASP A C 1
ATOM 656 O O . ASP A 1 80 ? 25.011 6.880 -24.000 1.00 80.75 80 ASP A O 1
ATOM 660 N N . SER A 1 81 ? 23.209 8.090 -23.479 1.00 87.62 81 SER A N 1
ATOM 661 C CA . SER A 1 81 ? 23.983 8.966 -22.605 1.00 87.62 81 SER A CA 1
ATOM 662 C C . SER A 1 81 ? 24.465 8.205 -21.372 1.00 87.62 81 SER A C 1
ATOM 664 O O . SER A 1 81 ? 23.709 7.525 -20.674 1.00 87.62 81 SER A O 1
ATOM 666 N N . ARG A 1 82 ? 25.746 8.397 -21.030 1.00 88.25 82 ARG A N 1
ATOM 667 C CA . ARG A 1 82 ? 26.347 7.819 -19.815 1.00 88.25 82 ARG A CA 1
ATOM 668 C C . ARG A 1 82 ? 25.568 8.176 -18.547 1.00 88.25 82 ARG A C 1
ATOM 670 O O . ARG A 1 82 ? 25.662 7.445 -17.565 1.00 88.25 82 ARG A O 1
ATOM 677 N N . LYS A 1 83 ? 24.840 9.301 -18.533 1.00 87.94 83 LYS A N 1
ATOM 678 C CA . LYS A 1 83 ? 24.008 9.695 -17.391 1.00 87.94 83 LYS A CA 1
ATOM 679 C C . LYS A 1 83 ? 22.836 8.732 -17.228 1.00 87.94 83 LYS A C 1
ATOM 681 O O . LYS A 1 83 ? 22.667 8.193 -16.139 1.00 87.94 83 LYS A O 1
ATOM 686 N N . LEU A 1 84 ? 22.089 8.467 -18.301 1.00 85.81 84 LEU A N 1
ATOM 687 C CA . LEU A 1 84 ? 20.958 7.537 -18.281 1.00 85.81 84 LEU A CA 1
ATOM 688 C C . LEU A 1 84 ? 21.401 6.117 -17.928 1.00 85.81 84 LEU A C 1
ATOM 690 O O . LEU A 1 84 ? 20.816 5.511 -17.032 1.00 85.81 84 LEU A O 1
ATOM 694 N N . SER A 1 85 ? 22.500 5.632 -18.515 1.00 87.06 85 SER A N 1
ATOM 695 C CA . SER A 1 85 ? 23.031 4.304 -18.183 1.00 87.06 85 SER A CA 1
ATOM 696 C C . SER A 1 85 ? 23.463 4.198 -16.713 1.00 87.06 85 SER A C 1
ATOM 698 O O . SER A 1 85 ? 23.238 3.177 -16.069 1.00 87.06 85 SER A O 1
ATOM 700 N N . ARG A 1 86 ? 24.063 5.250 -16.132 1.00 89.81 86 ARG A N 1
ATOM 701 C CA . ARG A 1 86 ? 24.423 5.263 -14.700 1.00 89.81 86 ARG A CA 1
ATOM 702 C C . ARG A 1 86 ? 23.197 5.268 -13.795 1.00 89.81 86 ARG A C 1
ATOM 704 O O . ARG A 1 86 ? 23.204 4.569 -12.785 1.00 89.81 86 ARG A O 1
ATOM 711 N N . THR A 1 87 ? 22.167 6.029 -14.150 1.00 88.38 87 THR A N 1
ATOM 712 C CA . THR A 1 87 ? 20.897 6.054 -13.417 1.00 88.38 87 THR A CA 1
ATOM 713 C C . THR A 1 87 ? 20.209 4.696 -13.454 1.00 88.38 87 THR A C 1
ATOM 715 O O . THR A 1 87 ? 19.756 4.219 -12.418 1.00 88.38 87 THR A O 1
ATOM 718 N N . TYR A 1 88 ? 20.198 4.039 -14.613 1.00 87.75 88 TYR A N 1
ATOM 719 C CA . TYR A 1 88 ? 19.697 2.676 -14.752 1.00 87.75 88 TYR A CA 1
ATOM 720 C C . TYR A 1 88 ? 20.433 1.689 -13.845 1.00 87.75 88 TYR A C 1
ATOM 722 O O . TYR A 1 88 ? 19.811 0.961 -13.076 1.00 87.75 88 TYR A O 1
ATOM 730 N N . LEU A 1 89 ? 21.769 1.690 -13.892 1.00 90.62 89 LEU A N 1
ATOM 731 C CA . LEU A 1 89 ? 22.584 0.818 -13.045 1.00 90.62 89 LEU A CA 1
ATOM 732 C C . LEU A 1 89 ? 22.341 1.083 -11.557 1.00 90.62 89 LEU A C 1
ATOM 734 O O . LEU A 1 89 ? 22.372 0.151 -10.759 1.00 90.62 89 LEU A O 1
ATOM 738 N N . TRP A 1 90 ? 22.097 2.339 -11.181 1.00 90.12 90 TRP A N 1
ATOM 739 C CA . TRP A 1 90 ? 21.713 2.690 -9.820 1.00 90.12 90 TRP A CA 1
ATOM 740 C C . TRP A 1 90 ? 20.334 2.121 -9.452 1.00 90.12 90 TRP A C 1
ATOM 742 O O . TRP A 1 90 ? 20.242 1.432 -8.440 1.00 90.12 90 TRP A O 1
ATOM 752 N N . LEU A 1 91 ? 19.303 2.314 -10.286 1.00 89.94 91 LEU A N 1
ATOM 753 C CA . LEU A 1 91 ? 17.962 1.749 -10.068 1.00 89.94 91 LEU A CA 1
ATOM 754 C C . LEU A 1 91 ? 17.999 0.226 -9.935 1.00 89.94 91 LEU A C 1
ATOM 756 O O . LEU A 1 91 ? 17.430 -0.334 -9.006 1.00 89.94 91 LEU A O 1
ATOM 760 N N . ARG A 1 92 ? 18.712 -0.446 -10.841 1.00 91.06 92 ARG A N 1
ATOM 761 C CA . ARG A 1 92 ? 18.860 -1.899 -10.812 1.00 91.06 92 ARG A CA 1
ATOM 762 C C . ARG A 1 92 ? 19.526 -2.371 -9.519 1.00 91.06 92 ARG A C 1
ATOM 764 O O . ARG A 1 92 ? 19.070 -3.342 -8.932 1.00 91.06 92 ARG A O 1
ATOM 771 N N . ARG A 1 93 ? 20.572 -1.681 -9.049 1.00 91.38 93 ARG A N 1
ATOM 772 C CA . ARG A 1 93 ? 21.215 -2.007 -7.763 1.00 91.38 93 ARG A CA 1
ATOM 773 C C . ARG A 1 93 ? 20.278 -1.807 -6.578 1.00 91.38 93 ARG A C 1
ATOM 775 O O . ARG A 1 93 ? 20.353 -2.592 -5.644 1.00 91.38 93 ARG A O 1
ATOM 782 N N . GLN A 1 94 ? 19.428 -0.779 -6.605 1.00 88.75 94 GLN A N 1
ATOM 783 C CA . GLN A 1 94 ? 18.403 -0.584 -5.576 1.00 88.75 94 GLN A CA 1
ATOM 784 C C . GLN A 1 94 ? 17.413 -1.751 -5.571 1.00 88.75 94 GLN A C 1
ATOM 786 O O . GLN A 1 94 ? 17.207 -2.347 -4.523 1.00 88.75 94 GLN A O 1
ATOM 791 N N . ALA A 1 95 ? 16.905 -2.147 -6.740 1.00 90.69 95 ALA A N 1
ATOM 792 C CA . ALA A 1 95 ? 16.000 -3.286 -6.858 1.00 90.69 95 ALA A CA 1
ATOM 793 C C . ALA A 1 95 ? 16.647 -4.606 -6.403 1.00 90.69 95 ALA A C 1
ATOM 795 O O . ALA A 1 95 ? 16.038 -5.375 -5.671 1.00 90.69 95 ALA A O 1
ATOM 796 N N . GLU A 1 96 ? 17.908 -4.856 -6.771 1.00 92.50 96 GLU A N 1
ATOM 797 C CA . GLU A 1 96 ? 18.657 -6.035 -6.312 1.00 92.50 96 GLU A CA 1
ATOM 798 C C . GLU A 1 96 ? 18.919 -6.012 -4.796 1.00 92.50 96 GLU A C 1
ATOM 800 O O . GLU A 1 96 ? 18.951 -7.066 -4.166 1.00 92.50 96 GLU A O 1
ATOM 805 N N . GLN A 1 97 ? 19.145 -4.838 -4.202 1.00 89.81 97 GLN A N 1
ATOM 806 C CA . GLN A 1 97 ? 19.338 -4.702 -2.757 1.00 89.81 97 GLN A CA 1
ATOM 807 C C . GLN A 1 97 ? 18.030 -4.939 -1.999 1.00 89.81 97 GLN A C 1
ATOM 809 O O . GLN A 1 97 ? 18.021 -5.696 -1.032 1.00 89.81 97 GLN A O 1
ATOM 814 N N . GLU A 1 98 ? 16.941 -4.324 -2.454 1.00 90.19 98 GLU A N 1
ATOM 815 C CA . GLU A 1 98 ? 15.607 -4.488 -1.881 1.00 90.19 98 GLU A CA 1
ATOM 816 C C . GLU A 1 98 ? 15.159 -5.949 -1.932 1.00 90.19 98 GLU A C 1
ATOM 818 O O . GLU A 1 98 ? 14.792 -6.515 -0.907 1.00 90.19 98 GLU A O 1
ATOM 823 N N . GLN A 1 99 ? 15.341 -6.599 -3.080 1.00 92.38 99 GLN A N 1
ATOM 824 C CA . GLN A 1 99 ? 15.010 -8.004 -3.272 1.00 92.38 99 GLN A CA 1
ATOM 825 C C . GLN A 1 99 ? 15.797 -8.930 -2.326 1.00 92.38 99 GLN A C 1
ATOM 827 O O . GLN A 1 99 ? 15.238 -9.883 -1.784 1.00 92.38 99 GLN A O 1
ATOM 832 N N . ARG A 1 100 ? 17.084 -8.651 -2.069 1.00 91.94 100 ARG A N 1
ATOM 833 C CA . ARG A 1 100 ? 17.880 -9.419 -1.090 1.00 91.94 100 ARG A CA 1
ATOM 834 C C . ARG A 1 100 ? 17.358 -9.242 0.332 1.00 91.94 100 ARG A C 1
ATOM 836 O O . ARG A 1 100 ? 17.242 -10.231 1.052 1.00 91.94 100 ARG A O 1
ATOM 843 N N . MET A 1 101 ? 17.030 -8.008 0.718 1.00 89.44 101 MET A N 1
ATOM 844 C CA . MET A 1 101 ? 16.443 -7.719 2.030 1.00 89.44 101 MET A CA 1
ATOM 845 C C . MET A 1 101 ? 15.077 -8.392 2.185 1.00 89.44 101 MET A C 1
ATOM 847 O O . MET A 1 101 ? 14.809 -9.003 3.216 1.00 89.44 101 MET A O 1
ATOM 851 N N . ASN A 1 102 ? 14.238 -8.348 1.146 1.00 92.75 102 ASN A N 1
ATOM 852 C CA . ASN A 1 102 ? 12.950 -9.033 1.106 1.00 92.75 102 ASN A CA 1
ATOM 853 C C . ASN A 1 102 ? 13.117 -10.549 1.311 1.00 92.75 102 ASN A C 1
ATOM 855 O O . ASN A 1 102 ? 12.404 -11.134 2.124 1.00 92.75 102 ASN A O 1
ATOM 859 N N . GLN A 1 103 ? 14.095 -11.182 0.652 1.00 91.38 103 GLN A N 1
ATOM 860 C CA . GLN A 1 103 ? 14.376 -12.611 0.831 1.00 91.38 103 GLN A CA 1
ATOM 861 C C . GLN A 1 103 ? 14.854 -12.963 2.242 1.00 91.38 103 GLN A C 1
ATOM 863 O O . GLN A 1 103 ? 14.390 -13.953 2.810 1.00 91.38 103 GLN A O 1
ATOM 868 N N . GLU A 1 104 ? 15.758 -12.166 2.819 1.00 91.94 104 GLU A N 1
ATOM 869 C CA . GLU A 1 104 ? 16.197 -12.350 4.207 1.00 91.94 104 GLU A CA 1
ATOM 870 C C . GLU A 1 104 ? 15.004 -12.256 5.166 1.00 91.94 104 GLU A C 1
ATOM 872 O O . GLU A 1 104 ? 14.808 -13.114 6.032 1.00 91.94 104 GLU A O 1
ATOM 877 N N . LEU A 1 105 ? 14.160 -11.245 4.962 1.00 92.12 105 LEU A N 1
ATOM 878 C CA . LEU A 1 105 ? 12.978 -11.001 5.769 1.00 92.12 105 LEU A CA 1
ATOM 879 C C . LEU A 1 105 ? 11.967 -12.146 5.664 1.00 92.12 105 LEU A C 1
ATOM 881 O O . LEU A 1 105 ? 11.547 -12.676 6.695 1.00 92.12 105 LEU A O 1
ATOM 885 N N . CYS A 1 106 ? 11.647 -12.591 4.446 1.00 91.75 106 CYS A N 1
ATOM 886 C CA . CYS A 1 106 ? 10.749 -13.719 4.182 1.00 91.75 106 CYS A CA 1
ATOM 887 C C . CYS A 1 106 ? 11.270 -15.047 4.759 1.00 91.75 106 CYS A C 1
ATOM 889 O O . CYS A 1 106 ? 10.485 -15.948 5.054 1.00 91.75 106 CYS A O 1
ATOM 891 N N . GLY A 1 107 ? 12.584 -15.173 4.979 1.00 89.25 107 GLY A N 1
ATOM 892 C CA . GLY A 1 107 ? 13.167 -16.294 5.719 1.00 89.25 107 GLY A CA 1
ATOM 893 C C . GLY A 1 107 ? 12.785 -16.321 7.207 1.00 89.25 107 GLY A C 1
ATOM 894 O O . GLY A 1 107 ? 12.869 -17.370 7.843 1.00 89.25 107 GLY A O 1
ATOM 895 N N . SER A 1 108 ? 12.347 -15.187 7.763 1.00 89.81 108 SER A N 1
ATOM 896 C CA . SER A 1 108 ? 12.023 -15.018 9.187 1.00 89.81 108 SER A CA 1
ATOM 897 C C . SER A 1 108 ? 10.539 -14.765 9.475 1.00 89.81 108 SER A C 1
ATOM 899 O O . SER A 1 108 ? 10.064 -15.115 10.556 1.00 89.81 108 SER A O 1
ATOM 901 N N . VAL A 1 109 ? 9.790 -14.192 8.526 1.00 93.00 109 VAL A N 1
ATOM 902 C CA . VAL A 1 109 ? 8.375 -13.824 8.696 1.00 93.00 109 VAL A CA 1
ATOM 903 C C . VAL A 1 109 ? 7.548 -14.115 7.446 1.00 93.00 109 VAL A C 1
ATOM 905 O O . VAL A 1 109 ? 8.077 -14.206 6.346 1.00 93.00 109 VAL A O 1
ATOM 908 N N . ARG A 1 110 ? 6.227 -14.253 7.616 1.00 90.38 110 ARG A N 1
ATOM 909 C CA . ARG A 1 110 ? 5.279 -14.545 6.521 1.00 90.38 110 ARG A CA 1
ATOM 910 C C . ARG A 1 110 ? 4.402 -13.368 6.103 1.00 90.38 110 ARG A C 1
ATOM 912 O O . ARG A 1 110 ? 3.685 -13.482 5.123 1.00 90.38 110 ARG A O 1
ATOM 919 N N . CYS A 1 111 ? 4.429 -12.269 6.849 1.00 91.44 111 CYS A N 1
ATOM 920 C CA . CYS A 1 111 ? 3.569 -11.107 6.621 1.00 91.44 111 CYS A CA 1
ATOM 921 C C . CYS A 1 111 ? 4.061 -10.179 5.500 1.00 91.44 111 CYS A C 1
ATOM 923 O O . CYS A 1 111 ? 3.539 -9.080 5.351 1.00 91.44 111 CYS A O 1
ATOM 925 N N . VAL A 1 112 ? 5.083 -10.580 4.743 1.00 92.81 112 VAL A N 1
ATOM 926 C CA . VAL A 1 112 ? 5.682 -9.797 3.660 1.00 92.81 112 VAL A CA 1
ATOM 927 C C . VAL A 1 112 ? 5.564 -10.604 2.379 1.00 92.81 112 VAL A C 1
ATOM 929 O O . VAL A 1 112 ? 5.827 -11.806 2.372 1.00 92.81 112 VAL A O 1
ATOM 932 N N . ILE A 1 113 ? 5.157 -9.941 1.303 1.00 91.81 113 ILE A N 1
ATOM 933 C CA . ILE A 1 113 ? 5.033 -10.558 -0.013 1.00 91.81 113 ILE A CA 1
ATOM 934 C C . ILE A 1 113 ? 6.440 -10.821 -0.576 1.00 91.81 113 ILE A C 1
ATOM 936 O O . ILE A 1 113 ? 7.226 -9.875 -0.692 1.00 91.81 113 ILE A O 1
ATOM 940 N N . PRO A 1 114 ? 6.761 -12.071 -0.960 1.00 91.88 114 PRO A N 1
ATOM 941 C CA . PRO A 1 114 ? 8.061 -12.396 -1.534 1.00 91.88 114 PRO A CA 1
ATOM 942 C C . PRO A 1 114 ? 8.287 -11.757 -2.908 1.00 91.88 114 PRO A C 1
ATOM 944 O O . PRO A 1 114 ? 7.402 -11.772 -3.769 1.00 91.88 114 PRO A O 1
ATOM 947 N N . GLU A 1 115 ? 9.508 -11.274 -3.125 1.00 92.31 115 GLU A N 1
ATOM 948 C CA . GLU A 1 115 ? 9.977 -10.703 -4.391 1.00 92.31 115 GLU A CA 1
ATOM 949 C C . GLU A 1 115 ? 10.893 -11.683 -5.146 1.00 92.31 115 GLU A C 1
ATOM 951 O O . GLU A 1 115 ? 11.885 -12.202 -4.611 1.00 92.31 115 GLU A O 1
ATOM 956 N N . LYS A 1 116 ? 10.587 -11.926 -6.426 1.00 92.00 116 LYS A N 1
ATOM 957 C CA . LYS A 1 116 ? 11.467 -12.686 -7.332 1.00 92.00 116 LYS A CA 1
ATOM 958 C C . LYS A 1 116 ? 12.654 -11.833 -7.793 1.00 92.00 116 LYS A C 1
ATOM 960 O O . LYS A 1 116 ? 12.597 -10.615 -7.686 1.00 92.00 116 LYS A O 1
ATOM 965 N N . PRO A 1 117 ? 13.738 -12.436 -8.316 1.00 91.75 117 PRO A N 1
ATOM 966 C CA . PRO A 1 117 ? 14.875 -11.683 -8.843 1.00 91.75 117 PRO A CA 1
ATOM 967 C C . PRO A 1 117 ? 14.485 -10.633 -9.895 1.00 91.75 117 PRO A C 1
ATOM 969 O O . PRO A 1 117 ? 13.533 -10.824 -10.649 1.00 91.75 117 PRO A O 1
ATOM 972 N N . VAL A 1 118 ? 15.268 -9.548 -9.974 1.00 92.12 118 VAL A N 1
ATOM 973 C CA . VAL A 1 118 ? 15.058 -8.456 -10.941 1.00 92.12 118 VAL A CA 1
ATOM 974 C C . VAL A 1 118 ? 15.002 -8.994 -12.367 1.00 92.12 118 VAL A C 1
ATOM 976 O O . VAL A 1 118 ? 15.935 -9.660 -12.818 1.00 92.12 118 VAL A O 1
ATOM 979 N N . LEU A 1 119 ? 13.942 -8.629 -13.084 1.00 91.44 119 LEU A N 1
ATOM 980 C CA . LEU A 1 119 ? 13.720 -8.952 -14.486 1.00 91.44 119 LEU A CA 1
ATOM 981 C C . LEU A 1 119 ? 14.351 -7.864 -15.373 1.00 91.44 119 LEU A C 1
ATOM 983 O O . LEU A 1 119 ? 13.874 -6.723 -15.390 1.00 91.44 119 LEU A O 1
ATOM 987 N N . PRO A 1 120 ? 15.432 -8.162 -16.118 1.00 86.56 120 PRO A N 1
ATOM 988 C CA . PRO A 1 120 ? 16.032 -7.196 -17.028 1.00 86.56 120 PRO A CA 1
ATOM 989 C C . PRO A 1 120 ? 15.143 -7.046 -18.265 1.00 86.56 120 PRO A C 1
ATOM 991 O O . PRO A 1 120 ? 14.877 -8.030 -18.959 1.00 86.56 120 PRO A O 1
ATOM 994 N N . ALA A 1 121 ? 14.682 -5.828 -18.543 1.00 89.12 121 ALA A N 1
ATOM 995 C CA . ALA A 1 121 ? 13.832 -5.566 -19.697 1.00 89.12 121 ALA A CA 1
ATOM 996 C C . ALA A 1 121 ? 14.596 -5.749 -21.018 1.00 89.12 121 ALA A C 1
ATOM 998 O O . ALA A 1 121 ? 15.727 -5.279 -21.165 1.00 89.12 121 ALA A O 1
ATOM 999 N N . GLY A 1 122 ? 13.961 -6.425 -21.976 1.00 91.81 122 GLY A N 1
ATOM 1000 C CA . GLY A 1 122 ? 14.444 -6.577 -23.346 1.00 91.81 122 GLY A CA 1
ATOM 1001 C C . GLY A 1 122 ? 13.740 -5.631 -24.299 1.00 91.81 122 GLY A C 1
ATOM 1002 O O . GLY A 1 122 ? 14.380 -4.765 -24.883 1.00 91.81 122 GLY A O 1
ATOM 1003 N N . THR A 1 123 ? 12.421 -5.735 -24.413 1.00 95.19 123 THR A N 1
ATOM 1004 C CA . THR A 1 123 ? 11.621 -4.891 -25.305 1.00 95.19 123 THR A CA 1
ATOM 1005 C C . THR A 1 123 ? 10.351 -4.437 -24.595 1.00 95.19 123 THR A C 1
ATOM 1007 O O . THR A 1 123 ? 9.772 -5.169 -23.795 1.00 95.19 123 THR A O 1
ATOM 1010 N N . LEU A 1 124 ? 9.925 -3.209 -24.881 1.00 96.12 124 LEU A N 1
ATOM 1011 C CA . LEU A 1 124 ? 8.658 -2.650 -24.427 1.00 96.12 124 LEU A CA 1
ATOM 1012 C C . LEU A 1 124 ? 7.878 -2.142 -25.637 1.00 96.12 124 LEU A C 1
ATOM 1014 O O . LEU A 1 124 ? 8.367 -1.269 -26.353 1.00 96.12 124 LEU A O 1
ATOM 1018 N N . VAL A 1 125 ? 6.667 -2.660 -25.837 1.00 97.19 125 VAL A N 1
ATOM 1019 C CA . VAL A 1 125 ? 5.777 -2.274 -26.942 1.00 97.19 125 VAL A CA 1
ATOM 1020 C C . VAL A 1 125 ? 4.504 -1.662 -26.373 1.00 97.19 125 VAL A C 1
ATOM 1022 O O . VAL A 1 125 ? 3.767 -2.313 -25.634 1.00 97.19 125 VAL A O 1
ATOM 1025 N N . LEU A 1 126 ? 4.246 -0.399 -26.700 1.00 96.50 126 LEU A N 1
ATOM 1026 C CA . LEU A 1 126 ? 3.023 0.298 -26.314 1.00 96.50 126 LEU A CA 1
ATOM 1027 C C . LEU A 1 126 ? 1.832 -0.138 -27.190 1.00 96.50 126 LEU A C 1
ATOM 1029 O O . LEU A 1 126 ? 2.032 -0.597 -28.315 1.00 96.50 126 LEU A O 1
ATOM 1033 N N . PRO A 1 127 ? 0.580 0.070 -26.735 1.00 95.94 127 PRO A N 1
ATOM 1034 C CA . PRO A 1 127 ? -0.619 -0.287 -27.501 1.00 95.94 127 PRO A CA 1
ATOM 1035 C C . PRO A 1 127 ? -0.735 0.382 -28.877 1.00 95.94 127 PRO A C 1
ATOM 1037 O O . PRO A 1 127 ? -1.433 -0.124 -29.750 1.00 95.94 127 PRO A O 1
ATOM 1040 N N . ASP A 1 128 ? -0.075 1.525 -29.076 1.00 95.38 128 ASP A N 1
ATOM 1041 C CA . ASP A 1 128 ? -0.039 2.241 -30.356 1.00 95.38 128 ASP A CA 1
ATOM 1042 C C . ASP A 1 128 ? 1.027 1.703 -31.332 1.00 95.38 128 ASP A C 1
ATOM 1044 O O . ASP A 1 128 ? 1.175 2.229 -32.434 1.00 95.38 128 ASP A O 1
ATOM 1048 N N . GLY A 1 129 ? 1.757 0.653 -30.939 1.00 95.06 129 GLY A N 1
ATOM 1049 C CA . GLY A 1 129 ? 2.841 0.049 -31.708 1.00 95.06 129 GLY A CA 1
ATOM 1050 C C . GLY A 1 129 ? 4.205 0.709 -31.498 1.00 95.06 129 GLY A C 1
ATOM 1051 O O . GLY A 1 129 ? 5.180 0.271 -32.104 1.00 95.06 129 GLY A O 1
ATOM 1052 N N . THR A 1 130 ? 4.313 1.740 -30.652 1.00 95.94 130 THR A N 1
ATOM 1053 C CA . THR A 1 130 ? 5.611 2.330 -30.307 1.00 95.94 130 THR A CA 1
ATOM 1054 C C . THR A 1 130 ? 6.462 1.313 -29.556 1.00 95.94 130 THR A C 1
ATOM 1056 O O . THR A 1 130 ? 6.076 0.834 -28.490 1.00 95.94 130 THR A O 1
ATOM 1059 N N . GLU A 1 131 ? 7.651 1.038 -30.079 1.00 95.88 131 GLU A N 1
ATOM 1060 C CA . GLU A 1 131 ? 8.564 0.033 -29.547 1.00 95.88 131 GLU A CA 1
ATOM 1061 C C . GLU A 1 131 ? 9.849 0.669 -29.010 1.00 95.88 131 GLU A C 1
ATOM 1063 O O . GLU A 1 131 ? 10.466 1.521 -29.655 1.00 95.88 131 GLU A O 1
ATOM 1068 N N . TRP A 1 132 ? 10.275 0.215 -27.833 1.00 93.12 132 TRP A N 1
ATOM 1069 C CA . TRP A 1 132 ? 11.548 0.574 -27.223 1.00 93.12 132 TRP A CA 1
ATOM 1070 C C . TRP A 1 132 ? 12.365 -0.679 -26.942 1.00 93.12 132 TRP A C 1
ATOM 1072 O O . TRP A 1 132 ? 11.937 -1.575 -26.215 1.00 93.12 132 TRP A O 1
ATOM 1082 N N . GLN A 1 133 ? 13.568 -0.706 -27.501 1.00 91.50 133 GLN A N 1
ATOM 1083 C CA . GLN A 1 133 ? 14.540 -1.768 -27.298 1.00 91.50 133 GLN A CA 1
ATOM 1084 C C . GLN A 1 133 ? 15.459 -1.417 -26.124 1.00 91.50 133 GLN A C 1
ATOM 1086 O O . GLN A 1 133 ? 15.974 -0.302 -26.040 1.00 91.50 133 GLN A O 1
ATOM 1091 N N . TRP A 1 134 ? 15.658 -2.382 -25.232 1.00 87.00 134 TRP A N 1
ATOM 1092 C CA . TRP A 1 134 ? 16.496 -2.316 -24.032 1.00 87.00 134 TRP A CA 1
ATOM 1093 C C . TRP A 1 134 ? 16.203 -1.102 -23.136 1.00 87.00 134 TRP A C 1
ATOM 1095 O O . TRP A 1 134 ? 17.130 -0.368 -22.773 1.00 87.00 134 TRP A O 1
ATOM 1105 N N . PRO A 1 135 ? 14.927 -0.842 -22.778 1.00 88.94 135 PRO A N 1
ATOM 1106 C CA . PRO A 1 135 ? 14.598 0.293 -21.933 1.00 88.94 135 PRO A CA 1
ATOM 1107 C C . PRO A 1 135 ? 15.269 0.156 -20.561 1.00 88.94 135 PRO A C 1
ATOM 1109 O O . PRO A 1 135 ? 15.341 -0.916 -19.964 1.00 88.94 135 PRO A O 1
ATOM 1112 N N . TYR A 1 136 ? 15.751 1.281 -20.041 1.00 88.81 136 TYR A N 1
ATOM 1113 C CA . TYR A 1 136 ? 16.415 1.387 -18.744 1.00 88.81 136 TYR A CA 1
ATOM 1114 C C . TYR A 1 136 ? 15.436 1.321 -17.558 1.00 88.81 136 TYR A C 1
ATOM 1116 O O . TYR A 1 136 ? 15.326 2.256 -16.765 1.00 88.81 136 TYR A O 1
ATOM 1124 N N . CYS A 1 137 ? 14.728 0.206 -17.420 1.00 90.06 137 CYS A N 1
ATOM 1125 C CA . CYS A 1 137 ? 13.756 -0.050 -16.360 1.00 90.06 137 CYS A CA 1
ATOM 1126 C C . CYS A 1 137 ? 14.124 -1.293 -15.538 1.00 90.06 137 CYS A C 1
ATOM 1128 O O . CYS A 1 137 ? 14.794 -2.213 -16.012 1.00 90.06 137 CYS A O 1
ATOM 1130 N N . ALA A 1 138 ? 13.705 -1.293 -14.275 1.00 92.31 138 ALA A N 1
ATOM 1131 C CA . ALA A 1 138 ? 13.901 -2.398 -13.348 1.00 92.31 138 ALA A CA 1
ATOM 1132 C C . ALA A 1 138 ? 12.535 -2.862 -12.843 1.00 92.31 138 ALA A C 1
ATOM 1134 O O . ALA A 1 138 ? 11.772 -2.056 -12.303 1.00 92.31 138 ALA A O 1
ATOM 1135 N N . PHE A 1 139 ? 12.256 -4.150 -13.034 1.00 94.56 139 PHE A N 1
ATOM 1136 C CA . PHE A 1 139 ? 11.027 -4.794 -12.594 1.00 94.56 139 PHE A CA 1
ATOM 1137 C C . PHE A 1 139 ? 11.334 -5.954 -11.648 1.00 94.56 139 PHE A C 1
ATOM 1139 O O . PHE A 1 139 ? 12.329 -6.655 -11.831 1.00 94.56 139 PHE A O 1
ATOM 1146 N N . LEU A 1 140 ? 10.460 -6.166 -10.670 1.00 93.94 140 LEU A N 1
ATOM 1147 C CA . LEU A 1 140 ? 10.394 -7.370 -9.841 1.00 93.94 140 LEU A CA 1
ATOM 1148 C C . LEU A 1 140 ? 9.015 -8.002 -10.009 1.00 93.94 140 LEU A C 1
ATOM 1150 O O . LEU A 1 140 ? 8.030 -7.287 -10.190 1.00 93.94 140 LEU A O 1
ATOM 1154 N N . GLU A 1 141 ? 8.933 -9.321 -9.909 1.00 93.06 141 GLU A N 1
ATOM 1155 C CA . GLU A 1 141 ? 7.655 -10.019 -9.772 1.00 93.06 141 GLU A CA 1
ATOM 1156 C C . GLU A 1 141 ? 7.317 -10.232 -8.287 1.00 93.06 141 GLU A C 1
ATOM 1158 O O . GLU A 1 141 ? 8.169 -10.659 -7.503 1.00 93.06 141 GLU A O 1
ATOM 1163 N N . MET A 1 142 ? 6.061 -9.958 -7.921 1.00 91.56 142 MET A N 1
ATOM 1164 C CA . MET A 1 142 ? 5.522 -10.065 -6.561 1.00 91.56 142 MET A CA 1
ATOM 1165 C C . MET A 1 142 ? 4.753 -11.389 -6.394 1.00 91.56 142 MET A C 1
ATOM 1167 O O . MET A 1 142 ? 3.536 -11.448 -6.584 1.00 91.56 142 MET A O 1
ATOM 1171 N N . ASP A 1 143 ? 5.454 -12.466 -6.034 1.00 81.00 143 ASP A N 1
ATOM 1172 C CA . ASP A 1 143 ? 4.938 -13.849 -6.069 1.00 81.00 143 ASP A CA 1
ATOM 1173 C C . ASP A 1 143 ? 3.699 -14.050 -5.168 1.00 81.00 143 ASP A C 1
ATOM 1175 O O . ASP A 1 143 ? 2.717 -14.695 -5.543 1.00 81.00 143 ASP A O 1
ATOM 1179 N N . GLY A 1 144 ? 3.696 -13.422 -3.987 1.00 71.75 144 GLY A N 1
ATOM 1180 C CA . GLY A 1 144 ? 2.625 -13.570 -2.993 1.00 71.75 144 GLY A CA 1
ATOM 1181 C C . GLY A 1 144 ? 1.303 -12.872 -3.340 1.00 71.75 144 GLY A C 1
ATOM 1182 O O . GLY A 1 144 ? 0.250 -13.331 -2.900 1.00 71.75 144 GLY A O 1
ATOM 1183 N N . MET A 1 145 ? 1.316 -11.809 -4.157 1.00 78.06 145 MET A N 1
ATOM 1184 C CA . MET A 1 145 ? 0.081 -11.087 -4.532 1.00 78.06 145 MET A CA 1
ATOM 1185 C C . MET A 1 145 ? -0.798 -11.905 -5.475 1.00 78.06 145 MET A C 1
ATOM 1187 O O . MET A 1 145 ? -2.021 -11.776 -5.474 1.00 78.06 145 MET A O 1
ATOM 1191 N N . THR A 1 146 ? -0.167 -12.773 -6.253 1.00 67.88 146 THR A N 1
ATOM 1192 C CA . THR A 1 146 ? -0.827 -13.651 -7.208 1.00 67.88 146 THR A CA 1
ATOM 1193 C C . THR A 1 146 ? -1.482 -14.848 -6.518 1.00 67.88 146 THR A C 1
ATOM 1195 O O . THR A 1 146 ? -2.583 -15.260 -6.877 1.00 67.88 146 THR A O 1
ATOM 1198 N N . ALA A 1 147 ? -0.807 -15.403 -5.506 1.00 60.00 147 ALA A N 1
ATOM 1199 C CA . ALA A 1 147 ? -1.236 -16.611 -4.806 1.00 60.00 147 ALA A CA 1
ATOM 1200 C C . ALA A 1 147 ? -2.310 -16.350 -3.739 1.00 60.00 147 ALA A C 1
ATOM 1202 O O . ALA A 1 147 ? -3.198 -17.182 -3.556 1.00 60.00 147 ALA A O 1
ATOM 1203 N N . ALA A 1 148 ? -2.238 -15.215 -3.037 1.00 58.50 148 ALA A N 1
ATOM 1204 C CA . ALA A 1 148 ? -3.124 -14.934 -1.909 1.00 58.50 148 ALA A CA 1
ATOM 1205 C C . ALA A 1 148 ? -4.566 -14.596 -2.325 1.00 58.50 148 ALA A C 1
ATOM 1207 O O . ALA A 1 148 ? -5.469 -14.785 -1.516 1.00 58.50 148 ALA A O 1
ATOM 1208 N N . GLN A 1 149 ? -4.780 -14.143 -3.571 1.00 78.31 149 GLN A N 1
ATOM 1209 C CA . GLN A 1 149 ? -5.961 -13.372 -3.988 1.00 78.31 149 GLN A CA 1
ATOM 1210 C C . GLN A 1 149 ? -6.153 -12.133 -3.091 1.00 78.31 149 GLN A C 1
ATOM 1212 O O . GLN A 1 149 ? -6.106 -12.189 -1.865 1.00 78.31 149 GLN A O 1
ATOM 1217 N N . GLY A 1 150 ? -6.317 -10.956 -3.684 1.00 89.38 150 GLY A N 1
ATOM 1218 C CA . GLY A 1 150 ? -6.421 -9.745 -2.879 1.00 89.38 150 GLY A CA 1
ATOM 1219 C C . GLY A 1 150 ? -6.349 -8.478 -3.695 1.00 89.38 150 GLY A C 1
ATOM 1220 O O . GLY A 1 150 ? -6.471 -8.489 -4.919 1.00 89.38 150 GLY A O 1
ATOM 1221 N N . PHE A 1 151 ? -6.171 -7.369 -2.994 1.00 91.62 151 PHE A N 1
ATOM 1222 C CA . PHE A 1 151 ? -6.111 -6.050 -3.599 1.00 91.62 151 PHE A CA 1
ATOM 1223 C C . PHE A 1 151 ? -5.250 -5.102 -2.756 1.00 91.62 151 PHE A C 1
ATOM 1225 O O . PHE A 1 151 ? -5.218 -5.206 -1.529 1.00 91.62 151 PHE A O 1
ATOM 1232 N N . PRO A 1 152 ? -4.567 -4.126 -3.372 1.00 93.06 152 PRO A N 1
ATOM 1233 C CA . PRO A 1 152 ? -3.902 -3.071 -2.616 1.00 93.06 152 PRO A CA 1
ATOM 1234 C C . PRO A 1 152 ? -4.905 -2.258 -1.796 1.00 93.06 152 PRO A C 1
ATOM 1236 O O . PRO A 1 152 ? -6.004 -1.963 -2.272 1.00 93.06 152 PRO A O 1
ATOM 1239 N N . LEU A 1 153 ? -4.515 -1.785 -0.612 1.00 95.56 153 LEU A N 1
ATOM 1240 C CA . LEU A 1 153 ? -5.399 -0.962 0.228 1.00 95.56 153 LEU A CA 1
ATOM 1241 C C . LEU A 1 153 ? -5.904 0.302 -0.500 1.00 95.56 153 LEU A C 1
ATOM 1243 O O . LEU A 1 153 ? -7.040 0.741 -0.313 1.00 95.56 153 LEU A O 1
ATOM 1247 N N . GLN A 1 154 ? -5.098 0.878 -1.393 1.00 93.38 154 GLN A N 1
ATOM 1248 C CA . GLN A 1 154 ? -5.520 2.016 -2.214 1.00 93.38 154 GLN A CA 1
ATOM 1249 C C . GLN A 1 154 ? -6.688 1.682 -3.162 1.00 93.38 154 GLN A C 1
ATOM 1251 O O . GLN A 1 154 ? -7.484 2.571 -3.470 1.00 93.38 154 GLN A O 1
ATOM 1256 N N . ALA A 1 155 ? -6.824 0.429 -3.608 1.00 93.12 155 ALA A N 1
ATOM 1257 C CA . ALA A 1 155 ? -7.945 -0.006 -4.441 1.00 93.12 155 ALA A CA 1
ATOM 1258 C C . ALA A 1 155 ? -9.260 0.029 -3.650 1.00 93.12 155 ALA A C 1
ATOM 1260 O O . ALA A 1 155 ? -10.241 0.589 -4.134 1.00 93.12 155 ALA A O 1
ATOM 1261 N N . LEU A 1 156 ? -9.252 -0.421 -2.391 1.00 95.50 156 LEU A N 1
ATOM 1262 C CA . LEU A 1 156 ? -10.392 -0.274 -1.478 1.00 95.50 156 LEU A CA 1
ATOM 1263 C C . LEU A 1 156 ? -10.794 1.193 -1.299 1.00 95.50 156 LEU A C 1
ATOM 1265 O O . LEU A 1 156 ? -11.967 1.555 -1.376 1.00 95.50 156 LEU A O 1
ATOM 1269 N N . MET A 1 157 ? -9.806 2.069 -1.104 1.00 94.75 157 MET A N 1
ATOM 1270 C CA . MET A 1 157 ? -10.051 3.504 -0.984 1.00 94.75 157 MET A CA 1
ATOM 1271 C C . MET A 1 157 ? -10.695 4.091 -2.246 1.00 94.75 157 MET A C 1
ATOM 1273 O O . MET A 1 157 ? -11.508 5.013 -2.144 1.00 94.75 157 MET A O 1
ATOM 1277 N N . ARG A 1 158 ? -10.360 3.592 -3.442 1.00 92.75 158 ARG A N 1
ATOM 1278 C CA . ARG A 1 158 ? -11.018 3.985 -4.701 1.00 92.75 158 ARG A CA 1
ATOM 1279 C C . ARG A 1 158 ? -12.434 3.417 -4.789 1.00 92.75 158 ARG A C 1
ATOM 1281 O O . ARG A 1 158 ? -13.352 4.168 -5.120 1.00 92.75 158 ARG A O 1
ATOM 1288 N N . GLU A 1 159 ? -12.613 2.160 -4.407 1.00 93.62 159 GLU A N 1
ATOM 1289 C CA . GLU A 1 159 ? -13.888 1.439 -4.442 1.00 93.62 159 GLU A CA 1
ATOM 1290 C C . GLU A 1 159 ? -14.989 2.128 -3.628 1.00 93.62 159 GLU A C 1
ATOM 1292 O O . GLU A 1 159 ? -16.139 2.200 -4.056 1.00 93.62 159 GLU A O 1
ATOM 1297 N N . CYS A 1 160 ? -14.624 2.772 -2.517 1.00 93.69 160 CYS A N 1
ATOM 1298 C CA . CYS A 1 160 ? -15.558 3.527 -1.677 1.00 93.69 160 CYS A CA 1
ATOM 1299 C C . CYS A 1 160 ? -16.308 4.649 -2.426 1.00 93.69 160 CYS A C 1
ATOM 1301 O O . CYS A 1 160 ? -17.292 5.170 -1.906 1.00 93.69 160 CYS A O 1
ATOM 1303 N N . THR A 1 161 ? -15.845 5.071 -3.613 1.00 92.50 161 THR A N 1
ATOM 1304 C CA . THR A 1 161 ? -16.547 6.065 -4.449 1.00 92.50 161 THR A CA 1
ATOM 1305 C C . THR A 1 161 ? -17.812 5.536 -5.114 1.00 92.50 161 THR A C 1
ATOM 1307 O O . THR A 1 161 ? -18.575 6.335 -5.658 1.00 92.50 161 THR A O 1
ATOM 1310 N N . ASN A 1 162 ? -18.059 4.232 -5.035 1.00 92.38 162 ASN A N 1
ATOM 1311 C CA . ASN A 1 162 ? -19.295 3.615 -5.476 1.00 92.38 162 ASN A CA 1
ATOM 1312 C C . ASN A 1 162 ? -20.332 3.587 -4.335 1.00 92.38 162 ASN A C 1
ATOM 1314 O O . ASN A 1 162 ? -19.960 3.542 -3.156 1.00 92.38 162 ASN A O 1
ATOM 1318 N N . PRO A 1 163 ? -21.641 3.628 -4.643 1.00 91.06 163 PRO A N 1
ATOM 1319 C CA . PRO A 1 163 ? -22.676 3.284 -3.672 1.00 91.06 163 PRO A CA 1
ATOM 1320 C C . PRO A 1 163 ? -22.483 1.851 -3.166 1.00 91.06 163 PRO A C 1
ATOM 1322 O O . PRO A 1 163 ? -22.078 0.982 -3.937 1.00 91.06 163 PRO A O 1
ATOM 1325 N N . ASN A 1 164 ? -22.793 1.600 -1.894 1.00 91.56 164 ASN A N 1
ATOM 1326 C CA . ASN A 1 164 ? -22.753 0.243 -1.354 1.00 91.56 164 ASN A CA 1
ATOM 1327 C C . ASN A 1 164 ? -23.787 -0.653 -2.060 1.00 91.56 164 ASN A C 1
ATOM 1329 O O . ASN A 1 164 ? -24.934 -0.241 -2.256 1.00 91.56 164 ASN A O 1
ATOM 1333 N N . GLY A 1 165 ? -23.393 -1.868 -2.437 1.00 91.50 165 GLY A N 1
ATOM 1334 C CA . GLY A 1 165 ? -24.303 -2.857 -3.011 1.00 91.50 165 GLY A CA 1
ATOM 1335 C C . GLY A 1 165 ? -23.583 -4.114 -3.504 1.00 91.50 165 GLY A C 1
ATOM 1336 O O . GLY A 1 165 ? -22.364 -4.191 -3.411 1.00 91.50 165 GLY A O 1
ATOM 1337 N N . PRO A 1 166 ? -24.300 -5.096 -4.084 1.00 92.12 166 PRO A N 1
ATOM 1338 C CA . PRO A 1 166 ? -23.710 -6.382 -4.475 1.00 92.12 166 PRO A CA 1
ATOM 1339 C C . PRO A 1 166 ? -22.551 -6.286 -5.478 1.00 92.12 166 PRO A C 1
ATOM 1341 O O . PRO A 1 166 ? -21.654 -7.116 -5.451 1.00 92.12 166 PRO A O 1
ATOM 1344 N N . ALA A 1 167 ? -22.563 -5.278 -6.357 1.00 92.88 167 ALA A N 1
ATOM 1345 C CA . ALA A 1 167 ? -21.474 -5.031 -7.308 1.00 92.88 167 ALA A CA 1
ATOM 1346 C C . ALA A 1 167 ? -20.280 -4.289 -6.682 1.00 92.88 167 ALA A C 1
ATOM 1348 O O . ALA A 1 167 ? -19.183 -4.332 -7.227 1.00 92.88 167 ALA A O 1
ATOM 1349 N N . HIS A 1 168 ? -20.518 -3.601 -5.563 1.00 94.56 168 HIS A N 1
ATOM 1350 C CA . HIS A 1 168 ? -19.556 -2.760 -4.861 1.00 94.56 168 HIS A CA 1
ATOM 1351 C C . HIS A 1 168 ? -19.695 -2.979 -3.352 1.00 94.56 168 HIS A C 1
ATOM 1353 O O . HIS A 1 168 ? -20.216 -2.113 -2.637 1.00 94.56 168 HIS A O 1
ATOM 1359 N N . PRO A 1 169 ? -19.287 -4.155 -2.847 1.00 94.56 169 PRO A N 1
ATOM 1360 C CA . PRO A 1 169 ? -19.533 -4.537 -1.458 1.00 94.56 169 PRO A CA 1
ATOM 1361 C C . PRO A 1 169 ? -18.801 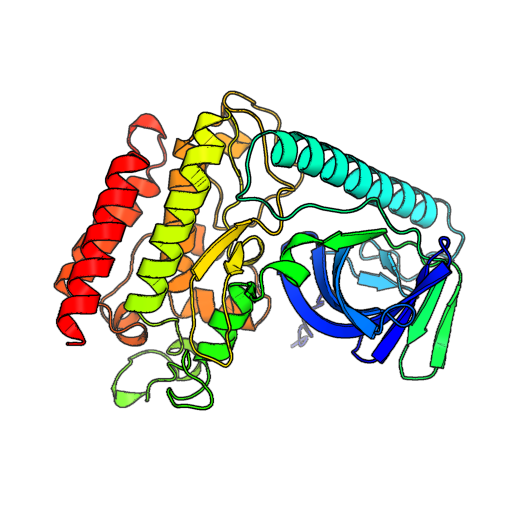-3.628 -0.461 1.00 94.56 169 PRO A C 1
ATOM 1363 O O . PRO A 1 169 ? -19.268 -3.438 0.659 1.00 94.56 169 PRO A O 1
ATOM 1366 N N . PHE A 1 170 ? -17.700 -3.000 -0.888 1.00 96.12 170 PHE A N 1
ATOM 1367 C CA . PHE A 1 170 ? -16.982 -1.975 -0.125 1.00 96.12 170 PHE A CA 1
ATOM 1368 C C . PHE A 1 170 ? -17.299 -0.535 -0.560 1.00 96.12 170 PHE A C 1
ATOM 1370 O O . PHE A 1 170 ? -16.657 0.411 -0.095 1.00 96.12 170 PHE A O 1
ATOM 1377 N N . GLY A 1 171 ? -18.279 -0.342 -1.446 1.00 94.81 171 GLY A N 1
ATOM 1378 C CA . GLY A 1 171 ? -18.792 0.981 -1.783 1.00 94.81 171 GLY A CA 1
ATOM 1379 C C . GLY A 1 171 ? -19.306 1.685 -0.527 1.00 94.81 171 GLY A C 1
ATOM 1380 O O . GLY A 1 171 ? -19.939 1.060 0.322 1.00 94.81 171 GLY A O 1
ATOM 1381 N N . ASN A 1 172 ? -19.020 2.977 -0.378 1.00 93.44 172 ASN A N 1
ATOM 1382 C CA . ASN A 1 172 ? -19.469 3.772 0.768 1.00 93.44 172 ASN A CA 1
ATOM 1383 C C . ASN A 1 172 ? -19.651 5.251 0.383 1.00 93.44 172 ASN A C 1
ATOM 1385 O O . ASN A 1 172 ? -19.287 6.175 1.117 1.00 93.44 172 ASN A O 1
ATOM 1389 N N . LEU A 1 173 ? -20.178 5.499 -0.819 1.00 89.12 173 LEU A N 1
ATOM 1390 C CA . LEU A 1 173 ? -20.500 6.848 -1.264 1.00 89.12 173 LEU A CA 1
ATOM 1391 C C . LEU A 1 173 ? -21.781 7.344 -0.576 1.00 89.12 173 LEU A C 1
ATOM 1393 O O . LEU A 1 173 ? -22.885 6.957 -0.956 1.00 89.12 173 LEU A O 1
ATOM 1397 N N . ARG A 1 174 ? -21.637 8.253 0.393 1.00 76.50 174 ARG A N 1
ATOM 1398 C CA . ARG A 1 174 ? -22.772 8.896 1.078 1.00 76.50 174 ARG A CA 1
ATOM 1399 C C . ARG A 1 174 ? -23.306 10.127 0.345 1.00 76.50 174 ARG A C 1
ATOM 1401 O O . ARG A 1 174 ? -22.574 10.833 -0.358 1.00 76.50 174 ARG A O 1
ATOM 1408 N N . GLN A 1 175 ? -24.599 10.405 0.529 1.00 67.06 175 GLN A N 1
ATOM 1409 C CA . GLN A 1 175 ? -25.226 11.627 0.022 1.00 67.06 175 GLN A CA 1
ATOM 1410 C C . GLN A 1 175 ? -24.808 12.852 0.849 1.00 67.06 175 GLN A C 1
ATOM 1412 O O . GLN A 1 175 ? -24.449 12.758 2.018 1.00 67.06 175 GLN A O 1
ATOM 1417 N N . GLN A 1 176 ? -24.840 14.028 0.221 1.00 60.81 176 GLN A N 1
ATOM 1418 C CA . GLN A 1 176 ? -24.308 15.265 0.803 1.00 60.81 176 GLN A CA 1
ATOM 1419 C C . GLN A 1 176 ? -25.120 15.770 2.007 1.00 60.81 176 GLN A C 1
ATOM 1421 O O . GLN A 1 176 ? -24.572 16.472 2.844 1.00 60.81 176 GLN A O 1
ATOM 1426 N N . GLU A 1 177 ? -26.395 15.396 2.126 1.00 56.81 177 GLU A N 1
ATOM 1427 C CA . GLU A 1 177 ? -27.233 15.762 3.280 1.00 56.81 177 GLU A CA 1
ATOM 1428 C C . GLU A 1 177 ? -26.721 15.142 4.589 1.00 56.81 177 GLU A C 1
ATOM 1430 O O . GLU A 1 177 ? -26.917 15.711 5.659 1.00 56.81 177 GLU A O 1
ATOM 1435 N N . GLU A 1 178 ? -25.983 14.032 4.505 1.00 57.03 178 GLU A N 1
ATOM 1436 C CA . GLU A 1 178 ? -25.384 13.365 5.661 1.00 57.03 178 GLU A CA 1
ATOM 1437 C C . GLU A 1 178 ? -24.012 13.946 6.040 1.00 57.03 178 GLU A C 1
ATOM 1439 O O . GLU A 1 178 ? -23.506 13.653 7.117 1.00 57.03 178 GLU A O 1
ATOM 1444 N N . CYS A 1 179 ? -23.368 14.748 5.182 1.00 56.53 179 CYS A N 1
ATOM 1445 C CA . CYS A 1 179 ? -21.972 15.160 5.368 1.00 56.53 179 CYS A CA 1
ATOM 1446 C C . CYS A 1 179 ? -21.730 16.632 4.997 1.00 56.53 179 CYS A C 1
ATOM 1448 O O . CYS A 1 179 ? -21.974 17.055 3.872 1.00 56.53 179 CYS A O 1
ATOM 1450 N N . PHE A 1 180 ? -21.083 17.395 5.881 1.00 58.91 180 PHE A N 1
ATOM 1451 C CA . PHE A 1 180 ? -20.700 18.799 5.628 1.00 58.91 180 PHE A CA 1
ATOM 1452 C C . PHE A 1 180 ? -19.571 18.989 4.590 1.00 58.91 180 PHE A C 1
ATOM 1454 O O . PHE A 1 180 ? -19.151 20.114 4.317 1.00 58.91 180 PHE A O 1
ATOM 1461 N N . VAL A 1 181 ? -19.055 17.906 4.007 1.00 60.84 181 VAL A N 1
ATOM 1462 C CA . VAL A 1 181 ? -17.903 17.903 3.094 1.00 60.84 181 VAL A CA 1
ATOM 1463 C C . VAL A 1 181 ? -18.409 17.702 1.647 1.00 60.84 181 VAL A C 1
ATOM 1465 O O . VAL A 1 181 ? -19.429 17.043 1.444 1.00 60.84 181 VAL A O 1
ATOM 1468 N N . PRO A 1 182 ? -17.768 18.260 0.597 1.00 60.75 182 PRO A N 1
ATOM 1469 C CA . PRO A 1 182 ? -18.196 18.013 -0.785 1.00 60.75 182 PRO A CA 1
ATOM 1470 C C . PRO A 1 182 ? -18.266 16.512 -1.114 1.00 60.75 182 PRO A C 1
ATOM 1472 O O . PRO A 1 182 ? -17.350 15.782 -0.746 1.00 60.75 182 PRO A O 1
ATOM 1475 N N . ARG A 1 183 ? -19.287 16.062 -1.872 1.00 58.72 183 ARG A N 1
ATOM 1476 C CA . ARG A 1 183 ? -19.590 14.634 -2.172 1.00 58.72 183 ARG A CA 1
ATOM 1477 C C . ARG A 1 183 ? -18.368 13.721 -2.388 1.00 58.72 183 ARG A C 1
ATOM 1479 O O . ARG A 1 183 ? -18.348 12.598 -1.908 1.00 58.72 183 ARG A O 1
ATOM 1486 N N . ARG A 1 184 ? -17.335 14.186 -3.104 1.00 60.00 184 ARG A N 1
ATOM 1487 C CA . ARG A 1 184 ? -16.131 13.391 -3.443 1.00 60.00 184 ARG A CA 1
ATOM 1488 C C . ARG A 1 184 ? -15.151 13.167 -2.286 1.00 60.00 184 ARG A C 1
ATOM 1490 O O . ARG A 1 184 ? -14.267 12.320 -2.405 1.00 60.00 184 ARG A O 1
ATOM 1497 N N . ASN A 1 185 ? -15.292 13.925 -1.208 1.00 69.19 185 ASN A N 1
ATOM 1498 C CA . ASN A 1 185 ? -14.510 13.763 0.010 1.00 69.19 185 ASN A CA 1
ATOM 1499 C C . ASN A 1 185 ? -15.224 12.812 0.990 1.00 69.19 185 ASN A C 1
ATOM 1501 O O . ASN A 1 185 ? -14.566 12.194 1.807 1.00 69.19 185 ASN A O 1
ATOM 1505 N N . CYS A 1 186 ? -16.541 12.622 0.876 1.00 76.81 186 CYS A N 1
ATOM 1506 C CA . CYS A 1 186 ? -17.336 11.817 1.816 1.00 76.81 186 CYS A CA 1
ATOM 1507 C C . CYS A 1 186 ? -17.295 10.305 1.569 1.00 76.81 186 CYS A C 1
ATOM 1509 O O . CYS A 1 186 ? -17.936 9.556 2.291 1.00 76.81 186 CYS A O 1
ATOM 1511 N N . ALA A 1 187 ? -16.596 9.846 0.536 1.00 88.62 187 ALA A N 1
ATOM 1512 C CA . ALA A 1 187 ? -16.378 8.426 0.322 1.00 88.62 187 ALA A CA 1
ATOM 1513 C C . ALA A 1 187 ? -15.105 8.031 1.075 1.00 88.62 187 ALA A C 1
ATOM 1515 O O . ALA A 1 187 ? -14.019 8.455 0.682 1.00 88.62 187 ALA A O 1
ATOM 1516 N N . VAL A 1 188 ? -15.219 7.228 2.124 1.00 93.88 188 VAL A N 1
ATOM 1517 C CA . VAL A 1 188 ? -14.098 6.619 2.866 1.00 93.88 188 VAL A CA 1
ATOM 1518 C C . VAL A 1 188 ? -14.474 5.173 3.201 1.00 93.88 188 VAL A C 1
ATOM 1520 O O . VAL A 1 188 ? -15.668 4.875 3.187 1.00 93.88 188 VAL A O 1
ATOM 1523 N N . PRO A 1 189 ? -13.525 4.271 3.496 1.00 96.38 189 PRO A N 1
ATOM 1524 C CA . PRO A 1 189 ? -13.868 2.942 3.992 1.00 96.38 189 PRO A CA 1
ATOM 1525 C C . PRO A 1 189 ? -14.779 3.012 5.225 1.00 96.38 189 PRO A C 1
ATOM 1527 O O . PRO A 1 189 ? -14.632 3.894 6.075 1.00 96.38 189 PRO A O 1
ATOM 1530 N N . ALA A 1 190 ? -15.740 2.091 5.316 1.00 95.88 190 ALA A N 1
ATOM 1531 C CA . ALA A 1 190 ? -16.605 1.981 6.488 1.00 95.88 190 ALA A CA 1
ATOM 1532 C C . ALA A 1 190 ? -15.771 1.734 7.757 1.00 95.88 190 ALA A C 1
ATOM 1534 O O . ALA A 1 190 ? -14.677 1.165 7.692 1.00 95.88 190 ALA A O 1
ATOM 1535 N N . ALA A 1 191 ? -16.273 2.157 8.917 1.00 96.44 191 ALA A N 1
ATOM 1536 C CA . ALA A 1 191 ? -15.569 1.996 10.185 1.00 96.44 191 ALA A CA 1
ATOM 1537 C C . ALA A 1 191 ? -15.272 0.516 10.475 1.00 96.44 191 ALA A C 1
ATOM 1539 O O . ALA A 1 191 ? -14.148 0.205 10.852 1.00 96.44 191 ALA A O 1
ATOM 1540 N N . THR A 1 192 ? -16.215 -0.395 10.212 1.00 96.38 192 THR A N 1
ATOM 1541 C CA . THR A 1 192 ? -16.022 -1.852 10.353 1.00 96.38 192 THR A CA 1
ATOM 1542 C C . THR A 1 192 ? -14.829 -2.353 9.554 1.00 96.38 192 THR A C 1
ATOM 1544 O O . THR A 1 192 ? -13.883 -2.904 10.115 1.00 96.38 192 THR A O 1
ATOM 1547 N N . VAL A 1 193 ? -14.830 -2.066 8.255 1.00 97.50 193 VAL A N 1
ATOM 1548 C CA . VAL A 1 193 ? -13.751 -2.425 7.328 1.00 97.50 193 VAL A CA 1
ATOM 1549 C C . VAL A 1 193 ? -12.418 -1.805 7.755 1.00 97.50 193 VAL A C 1
ATOM 1551 O O . VAL A 1 193 ? -11.383 -2.468 7.754 1.00 97.50 193 VAL A O 1
ATOM 1554 N N . THR A 1 194 ? -12.439 -0.535 8.161 1.00 98.12 194 THR A N 1
ATOM 1555 C CA . THR A 1 194 ? -11.237 0.191 8.585 1.00 98.12 194 THR A CA 1
ATOM 1556 C C . THR A 1 194 ? -10.608 -0.434 9.825 1.00 98.12 194 THR A C 1
ATOM 1558 O O . THR A 1 194 ? -9.395 -0.635 9.857 1.00 98.12 194 THR A O 1
ATOM 1561 N N . MET A 1 195 ? -11.418 -0.756 10.839 1.00 98.06 195 MET A N 1
ATOM 1562 C CA . MET A 1 195 ? -10.925 -1.356 12.079 1.00 98.06 195 MET A CA 1
ATOM 1563 C C . MET A 1 195 ? -10.427 -2.781 11.854 1.00 98.06 195 MET A C 1
ATOM 1565 O O . MET A 1 195 ? -9.409 -3.148 12.436 1.00 98.06 195 MET A O 1
ATOM 1569 N N . GLN A 1 196 ? -11.071 -3.547 10.967 1.00 98.12 196 GLN A N 1
ATOM 1570 C CA . GLN A 1 196 ? -10.598 -4.874 10.579 1.00 98.12 196 GLN A CA 1
ATOM 1571 C C . GLN A 1 196 ? -9.206 -4.806 9.937 1.00 98.12 196 GLN A C 1
ATOM 1573 O O . GLN A 1 196 ? -8.283 -5.462 10.413 1.00 98.12 196 GLN A O 1
ATOM 1578 N N . ILE A 1 197 ? -9.025 -3.966 8.914 1.00 98.38 197 ILE A N 1
ATOM 1579 C CA . ILE A 1 197 ? -7.730 -3.805 8.230 1.00 98.38 197 ILE A CA 1
ATOM 1580 C C . ILE A 1 197 ? -6.668 -3.291 9.197 1.00 98.38 197 ILE A C 1
ATOM 1582 O O . ILE A 1 197 ? -5.528 -3.754 9.180 1.00 98.38 197 ILE A O 1
ATOM 1586 N N . PHE A 1 198 ? -7.034 -2.346 10.062 1.00 98.56 198 PHE A N 1
ATOM 1587 C CA . PHE A 1 198 ? -6.130 -1.817 11.069 1.00 98.56 198 PHE A CA 1
ATOM 1588 C C . PHE A 1 198 ? -5.684 -2.904 12.056 1.00 98.56 198 PHE A C 1
ATOM 1590 O O . PHE A 1 198 ? -4.484 -3.086 12.246 1.00 98.56 198 PHE A O 1
ATOM 1597 N N . ARG A 1 199 ? -6.615 -3.690 12.611 1.00 98.44 199 ARG A N 1
ATOM 1598 C CA . ARG A 1 199 ? -6.310 -4.846 13.468 1.00 98.44 199 ARG A CA 1
ATOM 1599 C C . ARG A 1 199 ? -5.392 -5.840 12.756 1.00 98.44 199 ARG A C 1
ATOM 1601 O O . ARG A 1 199 ? -4.377 -6.237 13.321 1.00 98.44 199 ARG A O 1
ATOM 1608 N N . ASP A 1 200 ? -5.723 -6.216 11.525 1.00 98.06 200 ASP A N 1
ATOM 1609 C CA . ASP A 1 200 ? -4.968 -7.212 10.760 1.00 98.06 200 ASP A CA 1
ATOM 1610 C C . ASP A 1 200 ? -3.554 -6.702 10.420 1.00 98.06 200 ASP A C 1
ATOM 1612 O O . ASP A 1 200 ? -2.590 -7.465 10.475 1.00 98.06 200 ASP A O 1
ATOM 1616 N N . THR A 1 201 ? -3.393 -5.390 10.209 1.00 98.19 201 THR A N 1
ATOM 1617 C CA . THR A 1 201 ? -2.078 -4.739 10.075 1.00 98.19 201 THR A CA 1
ATOM 1618 C C . THR A 1 201 ? -1.253 -4.862 11.359 1.00 98.19 201 THR A C 1
ATOM 1620 O O . THR A 1 201 ? -0.080 -5.229 11.310 1.00 98.19 201 THR A O 1
ATOM 1623 N N . LEU A 1 202 ? -1.845 -4.594 12.528 1.00 98.12 202 LEU A N 1
ATOM 1624 C CA . LEU A 1 202 ? -1.150 -4.736 13.815 1.00 98.12 202 LEU A CA 1
ATOM 1625 C C . LEU A 1 202 ? -0.773 -6.202 14.086 1.00 98.12 202 LEU A C 1
ATOM 1627 O O . LEU A 1 202 ? 0.327 -6.485 14.562 1.00 98.12 202 LEU A O 1
ATOM 1631 N N . LEU A 1 203 ? -1.647 -7.150 13.733 1.00 97.50 203 LEU A N 1
ATOM 1632 C CA . LEU A 1 203 ? -1.359 -8.584 13.820 1.00 97.50 203 LEU A CA 1
ATOM 1633 C C . LEU A 1 203 ? -0.190 -8.995 12.915 1.00 97.50 203 LEU A C 1
ATOM 1635 O O . LEU A 1 203 ? 0.635 -9.802 13.345 1.00 97.50 203 LEU A O 1
ATOM 1639 N N . ALA A 1 204 ? -0.078 -8.412 11.718 1.00 96.25 204 ALA A N 1
ATOM 1640 C CA . ALA A 1 204 ? 1.039 -8.621 10.798 1.00 96.25 204 ALA A CA 1
ATOM 1641 C C . ALA A 1 204 ? 2.366 -8.020 11.310 1.00 96.25 204 ALA A C 1
ATOM 1643 O O . ALA A 1 204 ? 3.429 -8.606 11.095 1.00 96.25 204 ALA A O 1
ATOM 1644 N N . LEU A 1 205 ? 2.325 -6.900 12.042 1.00 96.88 205 LEU A N 1
ATOM 1645 C CA . LEU A 1 205 ? 3.518 -6.282 12.643 1.00 96.88 205 LEU A CA 1
ATOM 1646 C C . LEU A 1 205 ? 4.108 -7.094 13.800 1.00 96.88 205 LEU A C 1
ATOM 1648 O O . LEU A 1 205 ? 5.322 -7.135 13.972 1.00 96.88 205 LEU A O 1
ATOM 1652 N N . ARG A 1 206 ? 3.285 -7.781 14.596 1.00 94.94 206 ARG A N 1
ATOM 1653 C CA . ARG A 1 206 ? 3.771 -8.543 15.764 1.00 94.94 206 ARG A CA 1
ATOM 1654 C C . ARG A 1 206 ? 4.872 -9.567 15.448 1.00 94.94 206 ARG A C 1
ATOM 1656 O O . ARG A 1 206 ? 5.882 -9.562 16.154 1.00 94.94 206 ARG A O 1
ATOM 1663 N N . PRO A 1 207 ? 4.729 -10.473 14.459 1.00 94.44 207 PRO A N 1
ATOM 1664 C CA . PRO A 1 207 ? 5.808 -11.392 14.101 1.00 94.44 207 PRO A CA 1
ATOM 1665 C C . PRO A 1 207 ? 7.027 -10.666 13.513 1.00 94.44 207 PRO A C 1
ATOM 1667 O O . PRO A 1 207 ? 8.145 -11.093 13.787 1.00 94.44 207 PRO A O 1
ATOM 1670 N N . LEU A 1 208 ? 6.828 -9.557 12.788 1.00 95.44 208 LEU A N 1
ATOM 1671 C CA . LEU A 1 208 ? 7.905 -8.696 12.280 1.00 95.44 208 LEU A CA 1
ATOM 1672 C C . LEU A 1 208 ? 8.779 -8.164 13.425 1.00 95.44 208 LEU A C 1
ATOM 1674 O O . LEU A 1 208 ? 9.990 -8.389 13.445 1.00 95.44 208 LEU A O 1
ATOM 1678 N N . HIS A 1 209 ? 8.144 -7.568 14.436 1.00 95.62 209 HIS A N 1
ATOM 1679 C CA . HIS A 1 209 ? 8.814 -7.018 15.618 1.00 95.62 209 HIS A CA 1
ATOM 1680 C C . HIS A 1 209 ? 9.515 -8.099 16.438 1.00 95.62 209 HIS A C 1
ATOM 1682 O O . HIS A 1 209 ? 10.657 -7.921 16.855 1.00 95.62 209 HIS A O 1
ATOM 1688 N N . ARG A 1 210 ? 8.881 -9.266 16.615 1.00 94.75 210 ARG A N 1
ATOM 1689 C CA . ARG A 1 210 ? 9.496 -10.417 17.303 1.00 94.75 210 ARG A CA 1
ATOM 1690 C C . ARG A 1 210 ? 10.741 -10.945 16.591 1.00 94.75 210 ARG A C 1
ATOM 1692 O O . ARG A 1 210 ? 11.641 -11.444 17.258 1.00 94.75 210 ARG A O 1
ATOM 1699 N N . ALA A 1 211 ? 10.800 -10.832 15.266 1.00 94.75 211 ALA A N 1
ATOM 1700 C CA . ALA A 1 211 ? 11.976 -11.176 14.469 1.00 94.75 211 ALA A CA 1
ATOM 1701 C C . ALA A 1 211 ? 13.063 -10.072 14.478 1.00 94.75 211 ALA A C 1
ATOM 1703 O O . ALA A 1 211 ? 14.097 -10.207 13.816 1.00 94.75 211 ALA A O 1
ATOM 1704 N N . GLY A 1 212 ? 12.858 -8.997 15.248 1.00 94.25 212 GLY A N 1
ATOM 1705 C CA . GLY A 1 212 ? 13.806 -7.897 15.416 1.00 94.25 212 GLY A CA 1
ATOM 1706 C C . GLY A 1 212 ? 13.788 -6.884 14.274 1.00 94.25 212 GLY A C 1
ATOM 1707 O O . GLY A 1 212 ? 14.771 -6.169 14.095 1.00 94.25 212 GLY A O 1
ATOM 1708 N N . TRP A 1 213 ? 12.712 -6.847 13.487 1.00 94.31 213 TRP A N 1
ATOM 1709 C CA . TRP A 1 213 ? 12.545 -5.939 12.355 1.00 94.31 213 TRP A CA 1
ATOM 1710 C C . TRP A 1 213 ? 11.457 -4.910 12.638 1.00 94.31 213 TRP A C 1
ATOM 1712 O O . TRP A 1 213 ? 10.524 -5.189 13.384 1.00 94.31 213 TRP A O 1
ATOM 1722 N N . ILE A 1 214 ? 11.541 -3.757 11.986 1.00 93.44 214 ILE A N 1
ATOM 1723 C CA . ILE A 1 214 ? 10.432 -2.809 11.860 1.00 93.44 214 ILE A CA 1
ATOM 1724 C C . ILE A 1 214 ? 10.152 -2.532 10.390 1.00 93.44 214 ILE A C 1
ATOM 1726 O O . ILE A 1 214 ? 11.036 -2.688 9.545 1.00 93.44 214 ILE A O 1
ATOM 1730 N N . MET A 1 215 ? 8.934 -2.094 10.095 1.00 91.69 215 MET A N 1
ATOM 1731 C CA . MET A 1 215 ? 8.520 -1.731 8.748 1.00 91.69 215 MET A CA 1
ATOM 1732 C C . MET A 1 215 ? 9.077 -0.368 8.330 1.00 91.69 215 MET A C 1
ATOM 1734 O O . MET A 1 215 ? 9.554 -0.208 7.208 1.00 91.69 215 MET A O 1
ATOM 1738 N N . GLY A 1 216 ? 9.024 0.624 9.223 1.00 86.88 216 GLY A N 1
ATOM 1739 C CA . GLY A 1 216 ? 9.551 1.977 9.010 1.00 86.88 216 GLY A CA 1
ATOM 1740 C C . GLY A 1 216 ? 8.647 2.909 8.189 1.00 86.88 216 GLY A C 1
ATOM 1741 O O . GLY A 1 216 ? 8.644 4.113 8.444 1.00 86.88 216 GLY A O 1
ATOM 1742 N N . ASP A 1 217 ? 7.851 2.377 7.255 1.00 85.69 217 ASP A N 1
ATOM 1743 C CA . ASP A 1 217 ? 6.831 3.113 6.491 1.00 85.69 217 ASP A CA 1
ATOM 1744 C C . ASP A 1 217 ? 5.563 2.257 6.307 1.00 85.69 217 ASP A C 1
ATOM 1746 O O . ASP A 1 217 ? 5.503 1.349 5.474 1.00 85.69 217 ASP A O 1
ATOM 1750 N N . LEU A 1 218 ? 4.524 2.567 7.091 1.00 90.19 218 LEU A N 1
ATOM 1751 C CA . LEU A 1 218 ? 3.198 1.939 7.011 1.00 90.19 218 LEU A CA 1
ATOM 1752 C C . LEU A 1 218 ? 2.184 2.832 6.289 1.00 90.19 218 LEU A C 1
ATOM 1754 O O . LEU A 1 218 ? 1.111 3.135 6.813 1.00 90.19 218 LEU A O 1
ATOM 1758 N N . SER A 1 219 ? 2.512 3.282 5.081 1.00 90.19 219 SER A N 1
ATOM 1759 C CA . SER A 1 219 ? 1.557 3.994 4.232 1.00 90.19 219 SER A CA 1
ATOM 1760 C C . SER A 1 219 ? 0.594 3.051 3.501 1.00 90.19 219 SER A C 1
ATOM 1762 O O . SER A 1 219 ? 0.870 1.875 3.265 1.00 90.19 219 SER A O 1
ATOM 1764 N N . SER A 1 220 ? -0.547 3.589 3.055 1.00 90.44 220 SER A N 1
ATOM 1765 C CA . SER A 1 220 ? -1.549 2.822 2.291 1.00 90.44 220 SER A CA 1
ATOM 1766 C C . SER A 1 220 ? -1.023 2.190 0.993 1.00 90.44 220 SER A C 1
ATOM 1768 O O . SER A 1 220 ? -1.638 1.256 0.485 1.00 90.44 220 SER A O 1
ATOM 1770 N N . GLY A 1 221 ? 0.092 2.690 0.447 1.00 87.88 221 GLY A N 1
ATOM 1771 C CA . GLY A 1 221 ? 0.735 2.137 -0.748 1.00 87.88 221 GLY A CA 1
ATOM 1772 C C . GLY A 1 221 ? 1.560 0.875 -0.490 1.00 87.88 221 GLY A C 1
ATOM 1773 O O . GLY A 1 221 ? 1.927 0.206 -1.450 1.00 87.88 221 GLY A O 1
ATOM 1774 N N . ASN A 1 222 ? 1.823 0.540 0.776 1.00 91.25 222 ASN A N 1
ATOM 1775 C CA . ASN A 1 222 ? 2.675 -0.588 1.163 1.00 91.25 222 ASN A CA 1
ATOM 1776 C C . ASN A 1 222 ? 1.863 -1.802 1.644 1.00 91.25 222 ASN A C 1
ATOM 1778 O O . ASN A 1 222 ? 2.445 -2.832 1.977 1.00 91.25 222 ASN A O 1
ATOM 1782 N N . LEU A 1 223 ? 0.528 -1.700 1.690 1.00 93.38 223 LEU A N 1
ATOM 1783 C CA . LEU A 1 223 ? -0.359 -2.753 2.186 1.00 93.38 223 LEU A CA 1
ATOM 1784 C C . LEU A 1 223 ? -1.112 -3.451 1.052 1.00 93.38 223 LEU A C 1
ATOM 1786 O O . LEU A 1 223 ? -1.754 -2.811 0.212 1.00 93.38 223 LEU A O 1
ATOM 1790 N N . PHE A 1 224 ? -1.117 -4.777 1.120 1.00 94.12 224 PHE A N 1
ATOM 1791 C CA . PHE A 1 224 ? -1.990 -5.652 0.358 1.00 94.12 224 PHE A CA 1
ATOM 1792 C C . PHE A 1 224 ? -3.007 -6.298 1.295 1.00 94.12 224 PHE A C 1
ATOM 1794 O O . PHE A 1 224 ? -2.645 -6.867 2.323 1.00 94.12 224 PHE A O 1
ATOM 1801 N N . VAL A 1 225 ? -4.282 -6.184 0.945 1.00 95.31 225 VAL A N 1
ATOM 1802 C CA . VAL A 1 225 ? -5.384 -6.812 1.669 1.00 95.31 225 VAL A CA 1
ATOM 1803 C C . VAL A 1 225 ? -5.658 -8.159 1.015 1.00 95.31 225 VAL A C 1
ATOM 1805 O O . VAL A 1 225 ? -6.000 -8.223 -0.166 1.00 95.31 225 VAL A O 1
ATOM 1808 N N . GLU A 1 226 ? -5.500 -9.228 1.786 1.00 93.69 226 GLU A N 1
ATOM 1809 C CA . GLU A 1 226 ? -5.797 -10.593 1.356 1.00 93.69 226 GLU A CA 1
ATOM 1810 C C . GLU A 1 226 ? -7.315 -10.799 1.340 1.00 93.69 226 GLU A C 1
ATOM 1812 O O . GLU A 1 226 ? -8.012 -10.434 2.294 1.00 93.69 226 GLU A O 1
ATOM 1817 N N . GLY A 1 227 ? -7.843 -11.367 0.256 1.00 92.75 227 GLY A N 1
ATOM 1818 C CA . GLY A 1 227 ? -9.274 -11.576 0.057 1.00 92.75 227 GLY A CA 1
ATOM 1819 C C . GLY A 1 227 ? -9.751 -11.202 -1.346 1.00 92.75 227 GLY A C 1
ATOM 1820 O O . GLY A 1 227 ? -9.099 -11.488 -2.345 1.00 92.75 227 GLY A O 1
ATOM 1821 N N . SER A 1 228 ? -10.935 -10.596 -1.446 1.00 91.38 228 SER A N 1
ATOM 1822 C CA . SER A 1 228 ? -11.545 -10.258 -2.736 1.00 91.38 228 SER A CA 1
ATOM 1823 C C . SER A 1 228 ? -12.342 -8.967 -2.652 1.00 91.38 228 SER A C 1
ATOM 1825 O O . SER A 1 228 ? -13.286 -8.853 -1.866 1.00 91.38 228 SER A O 1
ATOM 1827 N N . LEU A 1 229 ? -11.975 -8.005 -3.503 1.00 90.94 229 LEU A N 1
ATOM 1828 C CA . LEU A 1 229 ? -12.671 -6.724 -3.602 1.00 90.94 229 LEU A CA 1
ATOM 1829 C C . LEU A 1 229 ? -14.091 -6.920 -4.150 1.00 90.94 229 LEU A C 1
ATOM 1831 O O . LEU A 1 229 ? -15.033 -6.341 -3.624 1.00 90.94 229 LEU A O 1
ATOM 1835 N N . ALA A 1 230 ? -14.239 -7.781 -5.162 1.00 89.62 230 ALA A N 1
ATOM 1836 C CA . ALA A 1 230 ? -15.512 -8.049 -5.830 1.00 89.62 230 ALA A CA 1
ATOM 1837 C C . ALA A 1 230 ? -16.490 -8.850 -4.957 1.00 89.62 230 ALA A C 1
ATOM 1839 O O . ALA A 1 230 ? -17.698 -8.661 -5.055 1.00 89.62 230 ALA A O 1
ATOM 1840 N N . GLU A 1 231 ? -15.980 -9.735 -4.097 1.00 91.00 231 GLU A N 1
ATOM 1841 C CA . GLU A 1 231 ? -16.809 -10.570 -3.216 1.00 91.00 231 GLU A CA 1
ATOM 1842 C C . GLU A 1 231 ? -16.999 -9.964 -1.818 1.00 91.00 231 GLU A C 1
ATOM 1844 O O . GLU A 1 231 ? -17.682 -10.558 -0.986 1.00 91.00 231 GLU A O 1
ATOM 1849 N N . GLY A 1 232 ? -16.389 -8.809 -1.529 1.00 92.62 232 GLY A N 1
ATOM 1850 C CA . GLY A 1 232 ? -16.532 -8.153 -0.229 1.00 92.62 232 GLY A CA 1
ATOM 1851 C C . GLY A 1 232 ? -15.813 -8.882 0.903 1.00 92.62 232 GLY A C 1
ATOM 1852 O O . GLY A 1 232 ? -16.267 -8.844 2.044 1.00 92.62 232 GLY A O 1
ATOM 1853 N N . ARG A 1 233 ? -14.711 -9.583 0.606 1.00 93.94 233 ARG A N 1
ATOM 1854 C CA . ARG A 1 233 ? -14.011 -10.444 1.569 1.00 93.94 233 ARG A CA 1
ATOM 1855 C C . ARG A 1 233 ? -12.663 -9.856 1.973 1.00 93.94 233 ARG A C 1
ATOM 1857 O O . ARG A 1 233 ? -11.848 -9.548 1.109 1.00 93.94 233 ARG A O 1
ATOM 1864 N N . ILE A 1 234 ? -12.412 -9.804 3.280 1.00 95.06 234 ILE A N 1
ATOM 1865 C CA . ILE A 1 234 ? -11.110 -9.493 3.888 1.00 95.06 234 ILE A CA 1
ATOM 1866 C C . ILE A 1 234 ? -10.706 -10.675 4.763 1.00 95.06 234 ILE A C 1
ATOM 1868 O O . ILE A 1 234 ? -11.488 -11.115 5.607 1.00 95.06 234 ILE A O 1
ATOM 1872 N N . GLN A 1 235 ? -9.504 -11.196 4.543 1.00 94.12 235 GLN A N 1
ATOM 1873 C CA . GLN A 1 235 ? -8.951 -12.351 5.255 1.00 94.12 235 GLN A CA 1
ATOM 1874 C C . GLN A 1 235 ? -7.718 -11.991 6.086 1.00 94.12 235 GLN A C 1
ATOM 1876 O O . GLN A 1 235 ? -7.464 -12.638 7.100 1.00 94.12 235 GLN A O 1
ATOM 1881 N N . GLY A 1 236 ? -6.983 -10.958 5.678 1.00 94.25 236 GLY A N 1
ATOM 1882 C CA . GLY A 1 236 ? -5.780 -10.509 6.360 1.00 94.25 236 GLY A CA 1
ATOM 1883 C C . GLY A 1 236 ? -5.091 -9.367 5.624 1.00 94.25 236 GLY A C 1
ATOM 1884 O O . GLY A 1 236 ? -5.619 -8.804 4.660 1.00 94.25 236 GLY A O 1
ATOM 1885 N N . VAL A 1 237 ? -3.895 -9.025 6.095 1.00 95.56 237 VAL A N 1
ATOM 1886 C CA . VAL A 1 237 ? -3.040 -7.989 5.514 1.00 95.56 237 VAL A CA 1
ATOM 1887 C C . VAL A 1 237 ? -1.617 -8.519 5.414 1.00 95.56 237 VAL A C 1
ATOM 1889 O O . VAL A 1 237 ? -1.086 -9.071 6.378 1.00 95.56 237 VAL A O 1
ATOM 1892 N N . SER A 1 238 ? -0.996 -8.263 4.268 1.00 94.38 238 SER A N 1
ATOM 1893 C CA . SER A 1 238 ? 0.423 -8.492 4.015 1.00 94.38 238 SER A CA 1
ATOM 1894 C C . SER A 1 238 ? 1.096 -7.211 3.516 1.00 94.38 238 SER A C 1
ATOM 1896 O O . SER A 1 238 ? 0.467 -6.345 2.901 1.00 94.38 238 SER A O 1
ATOM 1898 N N . PHE A 1 239 ? 2.393 -7.073 3.774 1.00 93.56 239 PHE A N 1
ATOM 1899 C CA . PHE A 1 239 ? 3.199 -5.945 3.320 1.00 93.56 239 PHE A CA 1
ATOM 1900 C C . PHE A 1 239 ? 3.707 -6.197 1.898 1.00 93.56 239 PHE A C 1
ATOM 1902 O O . PHE A 1 239 ? 4.433 -7.159 1.648 1.00 93.56 239 PHE A O 1
ATOM 1909 N N . ALA A 1 240 ? 3.306 -5.331 0.968 1.00 89.50 240 ALA A N 1
ATOM 1910 C CA . ALA A 1 240 ? 3.659 -5.411 -0.449 1.00 89.50 240 ALA A CA 1
ATOM 1911 C C . ALA A 1 240 ? 4.951 -4.668 -0.797 1.00 89.50 240 ALA A C 1
ATOM 1913 O O . ALA A 1 240 ? 5.580 -4.978 -1.802 1.00 89.50 240 ALA A O 1
ATOM 1914 N N . ASP A 1 241 ? 5.344 -3.677 0.001 1.00 85.81 241 ASP A N 1
ATOM 1915 C CA . ASP A 1 241 ? 6.596 -2.954 -0.204 1.00 85.81 241 ASP A CA 1
ATOM 1916 C C . ASP A 1 241 ? 7.376 -2.860 1.101 1.00 85.81 241 ASP A C 1
ATOM 1918 O O . ASP A 1 241 ? 7.016 -2.075 1.971 1.00 85.81 241 ASP A O 1
ATOM 1922 N N . ALA A 1 242 ? 8.443 -3.654 1.207 1.00 82.94 242 ALA A N 1
ATOM 1923 C CA . ALA A 1 242 ? 9.342 -3.726 2.356 1.00 82.94 242 ALA A CA 1
ATOM 1924 C C . ALA A 1 242 ? 10.621 -2.877 2.196 1.00 82.94 242 ALA A C 1
ATOM 1926 O O . ALA A 1 242 ? 11.578 -3.068 2.944 1.00 82.94 242 ALA A O 1
ATOM 1927 N N . SER A 1 243 ? 10.649 -1.923 1.258 1.00 81.75 243 SER A N 1
ATOM 1928 C CA . SER A 1 243 ? 11.823 -1.086 0.947 1.00 81.75 243 SER A CA 1
ATOM 1929 C C . SER A 1 243 ? 12.393 -0.292 2.132 1.00 81.75 243 SER A C 1
ATOM 1931 O O . SER A 1 243 ? 13.564 0.091 2.122 1.00 81.75 243 SER A O 1
ATOM 1933 N N . THR A 1 244 ? 11.591 -0.043 3.169 1.00 85.06 244 THR A N 1
ATOM 1934 C CA . THR A 1 244 ? 11.986 0.709 4.371 1.00 85.06 244 THR A CA 1
ATOM 1935 C C . THR A 1 244 ? 12.306 -0.165 5.582 1.00 85.06 244 THR A C 1
ATOM 1937 O O . THR A 1 244 ? 12.724 0.379 6.614 1.00 85.06 244 THR A O 1
ATOM 1940 N N . VAL A 1 245 ? 12.139 -1.489 5.460 1.00 89.31 245 VAL A N 1
ATOM 1941 C CA . VAL A 1 245 ? 12.380 -2.440 6.550 1.00 89.31 245 VAL A CA 1
ATOM 1942 C C . VAL A 1 245 ? 13.827 -2.368 7.023 1.00 89.31 245 VAL A C 1
ATOM 1944 O O . VAL A 1 245 ? 14.756 -2.166 6.242 1.00 89.31 245 VAL A O 1
ATOM 1947 N N . ARG A 1 246 ? 14.004 -2.523 8.334 1.00 89.00 246 ARG A N 1
ATOM 1948 C CA . ARG A 1 246 ? 15.290 -2.396 9.025 1.00 89.00 246 ARG A CA 1
ATOM 1949 C C . ARG A 1 246 ? 15.272 -3.096 10.369 1.00 89.00 246 ARG A C 1
ATOM 1951 O O . ARG A 1 246 ? 14.195 -3.390 10.900 1.00 89.00 246 ARG A O 1
ATOM 1958 N N . LYS A 1 247 ? 16.451 -3.366 10.925 1.00 91.06 247 LYS A N 1
ATOM 1959 C CA . LYS A 1 247 ? 16.546 -3.968 12.257 1.00 91.06 247 LYS A CA 1
ATOM 1960 C C . LYS A 1 247 ? 16.239 -2.936 13.339 1.00 91.06 247 LYS A C 1
ATOM 1962 O O . LYS A 1 247 ? 16.532 -1.748 13.208 1.00 91.06 247 LYS A O 1
ATOM 1967 N N . ILE A 1 248 ? 15.655 -3.405 14.437 1.00 91.38 248 ILE A N 1
ATOM 1968 C CA . ILE A 1 248 ? 15.455 -2.594 15.642 1.00 91.38 248 ILE A CA 1
ATOM 1969 C C . ILE A 1 248 ? 16.816 -2.113 16.162 1.00 91.38 248 ILE A C 1
ATOM 1971 O O . ILE A 1 248 ? 17.759 -2.897 16.271 1.00 91.38 248 ILE A O 1
ATOM 1975 N N . GLY A 1 249 ? 16.901 -0.826 16.503 1.00 88.12 249 GLY A N 1
ATOM 1976 C CA . GLY A 1 249 ? 18.117 -0.173 16.988 1.00 88.12 249 GLY A CA 1
ATOM 1977 C C . GLY A 1 249 ? 19.032 0.394 15.898 1.00 88.12 249 GLY A C 1
ATOM 1978 O O . GLY A 1 249 ? 20.052 0.990 16.237 1.00 88.12 249 GLY A O 1
ATOM 1979 N N . GLU A 1 250 ? 18.695 0.239 14.613 1.00 85.44 250 GLU A N 1
ATOM 1980 C CA . GLU A 1 250 ? 19.426 0.892 13.522 1.00 85.44 250 GLU A CA 1
ATOM 1981 C C . GLU A 1 250 ? 19.103 2.390 13.425 1.00 85.44 250 GLU A C 1
ATOM 1983 O O . GLU A 1 250 ? 17.976 2.824 13.671 1.00 85.44 250 GLU A O 1
ATOM 1988 N N . ASN A 1 251 ? 20.102 3.178 13.007 1.00 80.81 251 ASN A N 1
ATOM 1989 C CA . ASN A 1 251 ? 20.021 4.644 12.917 1.00 80.81 251 ASN A CA 1
ATOM 1990 C C . ASN A 1 251 ? 20.297 5.166 11.496 1.00 80.81 251 ASN A C 1
ATOM 1992 O O . ASN A 1 251 ? 20.445 6.373 11.298 1.00 80.81 251 ASN A O 1
ATOM 1996 N N . GLU A 1 252 ? 20.453 4.282 10.504 1.00 76.00 252 GLU A N 1
ATOM 1997 C CA . GLU A 1 252 ? 20.713 4.713 9.130 1.00 76.00 252 GLU A CA 1
ATOM 1998 C C . GLU A 1 252 ? 19.502 5.461 8.582 1.00 76.00 252 GLU A C 1
ATOM 2000 O O . GLU A 1 252 ? 18.384 4.967 8.655 1.00 76.00 252 GLU A O 1
ATOM 2005 N N . MET A 1 253 ? 19.687 6.644 8.001 1.00 69.75 253 MET A N 1
ATOM 2006 C CA . MET A 1 253 ? 18.554 7.365 7.420 1.00 69.75 253 MET A CA 1
ATOM 2007 C C . MET A 1 253 ? 17.934 6.555 6.270 1.00 69.75 253 MET A C 1
ATOM 2009 O O . MET A 1 253 ? 18.670 6.073 5.404 1.00 69.75 253 MET A O 1
ATOM 2013 N N . PRO A 1 254 ? 16.597 6.418 6.202 1.00 68.94 254 PRO A N 1
ATOM 2014 C CA . PRO A 1 254 ? 15.970 5.765 5.064 1.00 68.94 254 PRO A CA 1
ATOM 2015 C C . PRO A 1 254 ? 16.243 6.565 3.787 1.00 68.94 254 PRO A C 1
ATOM 2017 O O . PRO A 1 254 ? 16.107 7.791 3.759 1.00 68.94 254 PRO A O 1
ATOM 2020 N N . ALA A 1 255 ? 16.583 5.866 2.702 1.00 61.28 255 ALA A N 1
ATOM 2021 C CA . ALA A 1 255 ? 16.739 6.488 1.388 1.00 61.28 255 ALA A CA 1
ATOM 2022 C C . ALA A 1 255 ? 15.424 7.129 0.910 1.00 61.28 255 ALA A C 1
ATOM 2024 O O . ALA A 1 255 ? 15.417 8.121 0.175 1.00 61.28 255 ALA A O 1
ATOM 2025 N N . THR A 1 256 ? 14.296 6.563 1.338 1.00 66.00 256 THR A N 1
ATOM 2026 C CA . THR A 1 256 ? 12.958 6.918 0.882 1.00 66.00 256 THR A CA 1
ATOM 2027 C C . THR A 1 256 ? 11.939 6.689 1.985 1.00 66.00 256 THR A C 1
ATOM 2029 O O . THR A 1 256 ? 12.040 5.720 2.724 1.00 66.00 256 THR A O 1
ATOM 2032 N N . ALA A 1 257 ? 10.972 7.593 2.088 1.00 66.50 257 ALA A N 1
ATOM 2033 C CA . ALA A 1 257 ? 9.996 7.624 3.165 1.00 66.50 257 ALA A CA 1
ATOM 2034 C C . ALA A 1 257 ? 8.769 8.443 2.670 1.00 66.50 257 ALA A C 1
ATOM 2036 O O . ALA A 1 257 ? 8.979 9.567 2.180 1.00 66.50 257 ALA A O 1
ATOM 2037 N N . GLU A 1 258 ? 7.528 7.935 2.751 1.00 73.81 258 GLU A N 1
ATOM 2038 C CA . GLU A 1 258 ? 6.268 8.637 2.405 1.00 73.81 258 GLU A CA 1
ATOM 2039 C C . GLU A 1 258 ? 5.841 9.739 3.416 1.00 73.81 258 GLU A C 1
ATOM 2041 O O . GLU A 1 258 ? 5.475 9.455 4.561 1.00 73.81 258 GLU A O 1
ATOM 2046 N N . PRO A 1 259 ? 5.862 11.036 3.040 1.00 79.31 259 PRO A N 1
ATOM 2047 C CA . PRO A 1 259 ? 5.504 12.126 3.954 1.00 79.31 259 PRO A CA 1
ATOM 2048 C C . PRO A 1 259 ? 4.119 11.937 4.585 1.00 79.31 259 PRO A C 1
ATOM 2050 O O . PRO A 1 259 ? 3.167 11.565 3.899 1.00 79.31 259 PRO A O 1
ATOM 2053 N N . GLY A 1 260 ? 3.981 12.256 5.872 1.00 85.31 260 GLY A N 1
ATOM 2054 C CA . GLY A 1 260 ? 2.739 12.036 6.609 1.00 85.31 260 GLY A CA 1
ATOM 2055 C C . GLY A 1 260 ? 2.719 10.770 7.464 1.00 85.31 260 GLY A C 1
ATOM 2056 O O . GLY A 1 260 ? 1.861 10.692 8.342 1.00 85.31 260 GLY A O 1
ATOM 2057 N N . PHE A 1 261 ? 3.627 9.807 7.266 1.00 90.56 261 PHE A N 1
ATOM 2058 C CA . PHE A 1 261 ? 3.591 8.525 7.990 1.00 90.56 261 PHE A CA 1
ATOM 2059 C C . PHE A 1 261 ? 4.744 8.306 8.971 1.00 90.56 261 PHE A C 1
ATOM 2061 O O . PHE A 1 261 ? 4.572 7.529 9.901 1.00 90.56 261 PHE A O 1
ATOM 2068 N N . HIS A 1 262 ? 5.874 9.003 8.836 1.00 86.94 262 HIS A N 1
ATOM 2069 C CA . HIS A 1 262 ? 7.057 8.683 9.645 1.00 86.94 262 HIS A CA 1
ATOM 2070 C C . HIS A 1 262 ? 7.038 9.268 11.038 1.00 86.94 262 HIS A C 1
ATOM 2072 O O . HIS A 1 262 ? 6.737 10.447 11.242 1.00 86.94 262 HIS A O 1
ATOM 2078 N N . ALA A 1 263 ? 7.535 8.456 11.960 1.00 90.19 263 ALA A N 1
ATOM 2079 C CA . ALA A 1 263 ? 7.936 8.922 13.264 1.00 90.19 263 ALA A CA 1
ATOM 2080 C C . ALA A 1 263 ? 9.189 9.825 13.170 1.00 90.19 263 ALA A C 1
ATOM 2082 O O . ALA A 1 263 ? 10.058 9.576 12.326 1.00 90.19 263 ALA A O 1
ATOM 2083 N N . PRO A 1 264 ? 9.326 10.848 14.033 1.00 88.31 264 PRO A N 1
ATOM 2084 C CA . PRO A 1 264 ? 10.476 11.755 14.019 1.00 88.31 264 PRO A CA 1
ATOM 2085 C C . PRO A 1 264 ? 11.835 11.052 14.154 1.00 88.31 264 PRO A C 1
ATOM 2087 O O . PRO A 1 264 ? 12.792 11.424 13.475 1.00 88.31 264 PRO A O 1
ATOM 2090 N N . GLU A 1 265 ? 11.918 10.015 14.992 1.00 89.12 265 GLU A N 1
ATOM 2091 C CA . GLU A 1 265 ? 13.163 9.305 15.285 1.00 89.12 265 GLU A CA 1
ATOM 2092 C C . GLU A 1 265 ? 13.732 8.547 14.085 1.00 89.12 265 GLU A C 1
ATOM 2094 O O . GLU A 1 265 ? 14.938 8.323 14.047 1.00 89.12 265 GLU A O 1
ATOM 2099 N N . LEU A 1 266 ? 12.920 8.265 13.058 1.00 85.88 266 LEU A N 1
ATOM 2100 C CA . LEU A 1 266 ? 13.374 7.636 11.814 1.00 85.88 266 LEU A CA 1
ATOM 2101 C C . LEU A 1 266 ? 14.507 8.432 11.127 1.00 85.88 266 LEU A C 1
ATOM 2103 O O . LEU A 1 266 ? 15.270 7.874 10.341 1.00 85.88 266 LEU A O 1
ATOM 2107 N N . PHE A 1 267 ? 14.630 9.731 11.427 1.00 81.81 267 PHE A N 1
ATOM 2108 C CA . PHE A 1 267 ? 15.668 10.612 10.883 1.00 81.81 267 PHE A CA 1
ATOM 2109 C C . PHE A 1 267 ? 16.701 11.082 11.913 1.00 81.81 267 PHE A C 1
ATOM 2111 O O . PHE A 1 267 ? 17.642 11.783 11.541 1.00 81.81 267 PHE A O 1
ATOM 2118 N N . SER A 1 268 ? 16.524 10.767 13.198 1.00 79.69 268 SER A N 1
ATOM 2119 C CA . SER A 1 268 ? 17.295 11.403 14.273 1.00 79.69 268 SER A CA 1
ATOM 2120 C C . SER A 1 268 ? 17.744 10.470 15.394 1.00 79.69 268 SER A C 1
ATOM 2122 O O . SER A 1 268 ? 18.394 10.942 16.326 1.00 79.69 268 SER A O 1
ATOM 2124 N N . GLY A 1 269 ? 17.406 9.181 15.357 1.00 79.62 269 GLY A N 1
ATOM 2125 C CA . GLY A 1 269 ? 17.728 8.271 16.448 1.00 79.62 269 GLY A CA 1
ATOM 2126 C C . GLY A 1 269 ? 17.466 6.798 16.139 1.00 79.62 269 GLY A C 1
ATOM 2127 O O . GLY A 1 269 ? 17.139 6.451 15.005 1.00 79.62 269 GLY A O 1
ATOM 2128 N N . PRO A 1 270 ? 17.638 5.933 17.151 1.00 84.94 270 PRO A N 1
ATOM 2129 C CA . PRO A 1 270 ? 17.337 4.519 17.030 1.00 84.94 270 PRO A CA 1
ATOM 2130 C C . PRO A 1 270 ? 15.853 4.283 16.855 1.00 84.94 270 PRO A C 1
ATOM 2132 O O . PRO A 1 270 ? 15.018 4.836 17.571 1.00 84.94 270 PRO A O 1
ATOM 2135 N N . VAL A 1 271 ? 15.553 3.416 15.900 1.00 90.50 271 VAL A N 1
ATOM 2136 C CA . VAL A 1 271 ? 14.196 2.976 15.621 1.00 90.50 271 VAL A CA 1
ATOM 2137 C C . VAL A 1 271 ? 13.816 1.792 16.503 1.00 90.50 271 VAL A C 1
ATOM 2139 O O . VAL A 1 271 ? 14.635 0.915 16.791 1.00 90.50 271 VAL A O 1
ATOM 2142 N N . THR A 1 272 ? 12.555 1.750 16.916 1.00 93.56 272 THR A N 1
ATOM 2143 C CA . THR A 1 272 ? 11.983 0.664 17.726 1.00 93.56 272 THR A CA 1
ATOM 2144 C C . THR A 1 272 ? 10.610 0.290 17.185 1.00 93.56 272 THR A C 1
ATOM 2146 O O . THR A 1 272 ? 10.099 0.922 16.258 1.00 93.56 272 THR A O 1
ATOM 2149 N N . GLU A 1 273 ? 9.948 -0.699 17.779 1.00 95.12 273 GLU A N 1
ATOM 2150 C CA . GLU A 1 273 ? 8.553 -1.017 17.467 1.00 95.12 273 GLU A CA 1
ATOM 2151 C C . GLU A 1 273 ? 7.620 0.204 17.587 1.00 95.12 273 GLU A C 1
ATOM 2153 O O . GLU A 1 273 ? 6.599 0.287 16.899 1.00 95.12 273 GLU A O 1
ATOM 2158 N N . LYS A 1 274 ? 7.985 1.198 18.412 1.00 95.81 274 LYS A N 1
ATOM 2159 C CA . LYS A 1 274 ? 7.231 2.448 18.574 1.00 95.81 274 LYS A CA 1
ATOM 2160 C C . LYS A 1 274 ? 7.253 3.326 17.320 1.00 95.81 274 LYS A C 1
ATOM 2162 O O . LYS A 1 274 ? 6.354 4.157 17.157 1.00 95.81 274 LYS A O 1
ATOM 2167 N N . THR A 1 275 ? 8.229 3.144 16.432 1.00 94.81 275 THR A N 1
ATOM 2168 C CA . THR A 1 275 ? 8.276 3.785 15.110 1.00 94.81 275 THR A CA 1
ATOM 2169 C C . THR A 1 275 ? 7.133 3.283 14.222 1.00 94.81 275 THR A C 1
ATOM 2171 O O . THR A 1 275 ? 6.447 4.075 13.569 1.00 94.81 275 THR A O 1
ATOM 2174 N N . ASP A 1 276 ? 6.840 1.982 14.270 1.00 96.12 276 ASP A N 1
ATOM 2175 C CA . ASP A 1 276 ? 5.698 1.407 13.555 1.00 96.12 276 ASP A CA 1
ATOM 2176 C C . ASP A 1 276 ? 4.366 1.730 14.243 1.00 96.12 276 ASP A C 1
ATOM 2178 O O . ASP A 1 276 ? 3.381 1.951 13.549 1.00 96.12 276 ASP A O 1
ATOM 2182 N N . VAL A 1 277 ? 4.318 1.847 15.579 1.00 97.25 277 VAL A N 1
ATOM 2183 C CA . VAL A 1 277 ? 3.112 2.326 16.296 1.00 97.25 277 VAL A CA 1
ATOM 2184 C C . VAL A 1 277 ? 2.692 3.712 15.806 1.00 97.25 277 VAL A C 1
ATOM 2186 O O . VAL A 1 277 ? 1.510 3.944 15.538 1.00 97.25 277 VAL A O 1
ATOM 2189 N N . PHE A 1 278 ? 3.653 4.629 15.654 1.00 96.44 278 PHE A N 1
ATOM 2190 C CA . PHE A 1 278 ? 3.383 5.949 15.088 1.00 96.44 278 PHE A CA 1
ATOM 2191 C C . PHE A 1 278 ? 2.760 5.804 13.698 1.00 96.44 278 PHE A C 1
ATOM 2193 O O . PHE A 1 278 ? 1.650 6.283 13.459 1.00 96.44 278 PHE A O 1
ATOM 2200 N N . SER A 1 279 ? 3.440 5.078 12.809 1.00 95.44 279 SER A N 1
ATOM 2201 C CA . SER A 1 279 ? 3.028 4.905 11.415 1.00 95.44 279 SER A CA 1
ATOM 2202 C C . SER A 1 279 ? 1.661 4.213 11.292 1.00 95.44 279 SER A C 1
ATOM 2204 O O . SER A 1 279 ? 0.835 4.615 10.476 1.00 95.44 279 SER A O 1
ATOM 2206 N N . ALA A 1 280 ? 1.355 3.250 12.164 1.00 97.44 280 ALA A N 1
ATOM 2207 C CA . ALA A 1 280 ? 0.057 2.584 12.235 1.00 97.44 280 ALA A CA 1
ATOM 2208 C C . ALA A 1 280 ? -1.069 3.549 12.652 1.00 97.44 280 ALA A C 1
ATOM 2210 O O . ALA A 1 280 ? -2.163 3.510 12.087 1.00 97.44 280 ALA A O 1
ATOM 2211 N N . GLY A 1 281 ? -0.811 4.471 13.587 1.00 97.56 281 GLY A N 1
ATOM 2212 C CA . GLY A 1 281 ? -1.769 5.526 13.936 1.00 97.56 281 GLY A CA 1
ATOM 2213 C C . GLY A 1 281 ? -2.057 6.448 12.746 1.00 97.56 281 GLY A C 1
ATOM 2214 O O . GLY A 1 281 ? -3.208 6.789 12.465 1.00 97.56 281 GLY A O 1
ATOM 2215 N N . ARG A 1 282 ? -1.016 6.794 11.982 1.00 96.69 282 ARG A N 1
ATOM 2216 C CA . ARG A 1 282 ? -1.135 7.584 10.744 1.00 96.69 282 ARG A CA 1
ATOM 2217 C C . ARG A 1 282 ? -1.916 6.856 9.659 1.00 96.69 282 ARG A C 1
ATOM 2219 O O . ARG A 1 282 ? -2.764 7.469 9.008 1.00 96.69 282 ARG A O 1
ATOM 2226 N N . LEU A 1 283 ? -1.695 5.553 9.516 1.00 97.12 283 LEU A N 1
ATOM 2227 C CA . LEU A 1 283 ? -2.454 4.688 8.624 1.00 97.12 283 LEU A CA 1
ATOM 2228 C C . LEU A 1 283 ? -3.943 4.676 8.979 1.00 97.12 283 LEU A C 1
ATOM 2230 O O . LEU A 1 283 ? -4.765 4.945 8.100 1.00 97.12 283 LEU A O 1
ATOM 2234 N N . LEU A 1 284 ? -4.290 4.463 10.253 1.00 98.19 284 LEU A N 1
ATOM 2235 C CA . LEU A 1 284 ? -5.677 4.504 10.729 1.00 98.19 284 LEU A CA 1
ATOM 2236 C C . LEU A 1 284 ? -6.349 5.841 10.396 1.00 98.19 284 LEU A C 1
ATOM 2238 O O . LEU A 1 284 ? -7.432 5.866 9.806 1.00 98.19 284 LEU A O 1
ATOM 2242 N N . LEU A 1 285 ? -5.685 6.958 10.711 1.00 97.19 285 LEU A N 1
ATOM 2243 C CA . LEU A 1 285 ? -6.192 8.287 10.375 1.00 97.19 285 LEU A CA 1
ATOM 2244 C C . LEU A 1 285 ? -6.383 8.449 8.860 1.00 97.19 285 LEU A C 1
ATOM 2246 O O . LEU A 1 285 ? -7.402 8.980 8.431 1.00 97.19 285 LEU A O 1
ATOM 2250 N N . SER A 1 286 ? -5.443 7.970 8.040 1.00 95.88 286 SER A N 1
ATOM 2251 C CA . SER A 1 286 ? -5.517 8.100 6.579 1.00 95.88 286 SER A CA 1
ATOM 2252 C C . SER A 1 286 ? -6.707 7.361 5.954 1.00 95.88 286 SER A C 1
ATOM 2254 O O . SER A 1 286 ? -7.237 7.820 4.943 1.00 95.88 286 SER A O 1
ATOM 2256 N N . MET A 1 287 ? -7.149 6.254 6.565 1.00 97.31 287 MET A N 1
ATOM 2257 C CA . MET A 1 287 ? -8.329 5.498 6.132 1.00 97.31 287 MET A CA 1
ATOM 2258 C C . MET A 1 287 ? -9.630 6.187 6.550 1.00 97.31 287 MET A C 1
ATOM 2260 O O . MET A 1 287 ? -10.587 6.206 5.785 1.00 97.31 287 MET A O 1
ATOM 2264 N N . LEU A 1 288 ? -9.664 6.794 7.739 1.00 95.94 288 LEU A N 1
ATOM 2265 C CA . LEU A 1 288 ? -10.864 7.456 8.255 1.00 95.94 288 LEU A CA 1
ATOM 2266 C C . LEU A 1 288 ? -11.040 8.883 7.733 1.00 95.94 288 LEU A C 1
ATOM 2268 O O . LEU A 1 288 ? -12.157 9.389 7.752 1.00 95.94 288 LEU A O 1
ATOM 2272 N N . TYR A 1 289 ? -9.963 9.546 7.302 1.00 94.12 289 TYR A N 1
ATOM 2273 C CA . TYR A 1 289 ? -9.986 10.971 6.999 1.00 94.12 289 TYR A CA 1
ATOM 2274 C C . TYR A 1 289 ? -10.370 11.267 5.533 1.00 94.12 289 TYR A C 1
ATOM 2276 O O . TYR A 1 289 ? -9.566 11.006 4.630 1.00 94.12 289 TYR A O 1
ATOM 2284 N N . PRO A 1 290 ? -11.533 11.904 5.261 1.00 92.19 290 PRO A N 1
ATOM 2285 C CA . PRO A 1 290 ? -12.010 12.279 3.921 1.00 92.19 290 PRO A CA 1
ATOM 2286 C C . PRO A 1 290 ? -10.963 12.843 2.959 1.00 92.19 290 PRO A C 1
ATOM 2288 O O . PRO A 1 290 ? -10.870 12.448 1.794 1.00 92.19 290 PRO A O 1
ATOM 2291 N N . VAL A 1 291 ? -10.156 13.787 3.446 1.00 91.00 291 VAL A N 1
ATOM 2292 C CA . VAL A 1 291 ? -9.162 14.491 2.629 1.00 91.00 291 VAL A CA 1
ATOM 2293 C C . VAL A 1 291 ? -7.995 13.571 2.266 1.00 91.00 291 VAL A C 1
ATOM 2295 O O . VAL A 1 291 ? -7.465 13.673 1.158 1.00 91.00 291 VAL A O 1
ATOM 2298 N N . ALA A 1 292 ? -7.610 12.649 3.152 1.00 92.38 292 ALA A N 1
ATOM 2299 C CA . ALA A 1 292 ? -6.566 11.666 2.875 1.00 92.38 292 ALA A CA 1
ATOM 2300 C C . ALA A 1 292 ? -7.008 10.685 1.793 1.00 92.38 292 ALA A C 1
ATOM 2302 O O . ALA A 1 292 ? -6.354 10.602 0.753 1.00 92.38 292 ALA A O 1
ATOM 2303 N N . VAL A 1 293 ? -8.170 10.055 1.963 1.00 93.19 293 VAL A N 1
ATOM 2304 C CA . VAL A 1 293 ? -8.720 9.115 0.976 1.00 93.19 293 VAL A CA 1
ATOM 2305 C C . VAL A 1 293 ? -8.919 9.795 -0.387 1.00 93.19 293 VAL A C 1
ATOM 2307 O O . VAL A 1 293 ? -8.579 9.236 -1.432 1.00 93.19 293 VAL A O 1
ATOM 2310 N N . HIS A 1 294 ? -9.393 11.046 -0.407 1.00 90.88 294 HIS A N 1
ATOM 2311 C CA . HIS A 1 294 ? -9.496 11.825 -1.642 1.00 90.88 294 HIS A CA 1
ATOM 2312 C C . HIS A 1 294 ? -8.135 12.061 -2.320 1.00 90.88 294 HIS A C 1
ATOM 2314 O O . HIS A 1 294 ? -8.029 11.960 -3.543 1.00 90.88 294 HIS A O 1
ATOM 2320 N N . ASN A 1 295 ? -7.084 12.366 -1.554 1.00 89.44 295 ASN A N 1
ATOM 2321 C CA . ASN A 1 295 ? -5.745 12.563 -2.108 1.00 89.44 295 ASN A CA 1
ATOM 2322 C C . ASN A 1 295 ? -5.123 11.259 -2.620 1.00 89.44 295 ASN A C 1
ATOM 2324 O O . ASN A 1 295 ? -4.523 11.296 -3.694 1.00 89.44 295 ASN A O 1
ATOM 2328 N N . VAL A 1 296 ? -5.345 10.121 -1.951 1.00 89.19 296 VAL A N 1
ATOM 2329 C CA . VAL A 1 296 ? -4.920 8.794 -2.438 1.00 89.19 296 VAL A CA 1
ATOM 2330 C C . VAL A 1 296 ? -5.514 8.506 -3.818 1.00 89.19 296 VAL A C 1
ATOM 2332 O O . VAL A 1 296 ? -4.786 8.187 -4.755 1.00 89.19 296 VAL A O 1
ATOM 2335 N N . ARG A 1 297 ? -6.821 8.729 -4.004 1.00 86.88 297 ARG A N 1
ATOM 2336 C CA . ARG A 1 297 ? -7.497 8.566 -5.311 1.00 86.88 297 ARG A CA 1
ATOM 2337 C C . ARG A 1 297 ? -6.928 9.462 -6.402 1.00 86.88 297 ARG A C 1
ATOM 2339 O O . ARG A 1 297 ? -6.994 9.144 -7.584 1.00 86.88 297 ARG A O 1
ATOM 2346 N N . LEU A 1 298 ? -6.429 10.628 -6.010 1.00 84.69 298 LEU A N 1
ATOM 2347 C CA . LEU A 1 298 ? -5.819 11.583 -6.919 1.00 84.69 29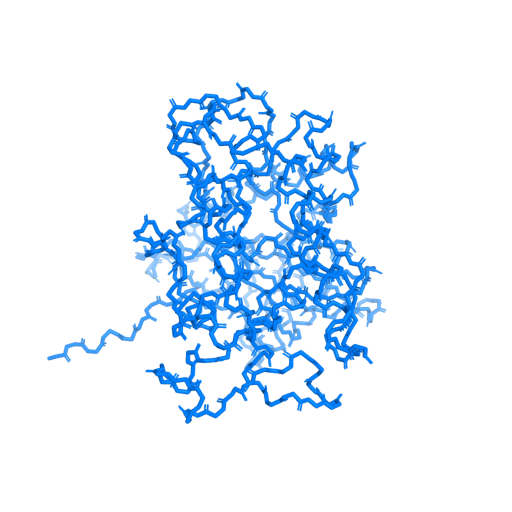8 LEU A CA 1
ATOM 2348 C C . LEU A 1 298 ? -4.302 11.424 -7.006 1.00 84.69 298 LEU A C 1
ATOM 2350 O O . LEU A 1 298 ? -3.679 12.292 -7.622 1.00 84.69 298 LEU A O 1
ATOM 2354 N N . HIS A 1 299 ? -3.705 10.377 -6.433 1.00 79.75 299 HIS A N 1
ATOM 2355 C CA . HIS A 1 299 ? -2.256 10.165 -6.443 1.00 79.75 299 HIS A CA 1
ATOM 2356 C C . HIS A 1 299 ? -1.511 11.428 -5.975 1.00 79.75 299 HIS A C 1
ATOM 2358 O O . HIS A 1 299 ? -0.643 11.974 -6.661 1.00 79.75 299 HIS A O 1
ATOM 2364 N N . ARG A 1 300 ? -1.980 12.011 -4.866 1.00 83.19 300 ARG A N 1
ATOM 2365 C CA . ARG A 1 300 ? -1.422 13.223 -4.257 1.00 83.19 300 ARG A CA 1
ATOM 2366 C C . ARG A 1 300 ? -0.754 12.864 -2.930 1.00 83.19 300 ARG A C 1
ATOM 2368 O O . ARG A 1 300 ? -1.294 12.027 -2.211 1.00 83.19 300 ARG A O 1
ATOM 2375 N N . PRO A 1 301 ? 0.360 13.532 -2.587 1.00 82.75 301 PRO A N 1
ATOM 2376 C CA . PRO A 1 301 ? 1.098 13.246 -1.362 1.00 82.75 301 PRO A CA 1
ATOM 2377 C C . PRO A 1 301 ? 0.260 13.541 -0.115 1.00 82.75 301 PRO A C 1
ATOM 2379 O O . PRO A 1 301 ? -0.575 14.454 -0.115 1.00 82.75 301 PRO A O 1
ATOM 2382 N N . LEU A 1 302 ? 0.539 12.802 0.959 1.00 88.56 302 LEU A N 1
ATOM 2383 C CA . LEU A 1 302 ? -0.186 12.884 2.230 1.00 88.56 302 LEU A CA 1
ATOM 2384 C C . LEU A 1 302 ? 0.555 13.661 3.330 1.00 88.56 302 LEU A C 1
ATOM 2386 O O . LEU A 1 302 ? 0.117 13.666 4.476 1.00 88.56 302 LEU A O 1
ATOM 2390 N N . GLY A 1 303 ? 1.604 14.417 2.988 1.00 86.62 303 GLY A N 1
ATOM 2391 C CA . GLY A 1 303 ? 2.380 15.208 3.958 1.00 86.62 303 GLY A CA 1
ATOM 2392 C C . GLY A 1 303 ? 1.577 16.256 4.745 1.00 86.62 303 GLY A C 1
ATOM 2393 O O . GLY A 1 303 ? 1.994 16.680 5.813 1.00 86.62 303 GLY A O 1
ATOM 2394 N N . PHE A 1 304 ? 0.382 16.655 4.288 1.00 88.31 304 PHE A N 1
ATOM 2395 C CA . PHE A 1 304 ? -0.492 17.529 5.088 1.00 88.31 304 PHE A CA 1
ATOM 2396 C C . PHE A 1 304 ? -0.956 16.865 6.393 1.00 88.31 304 PHE A C 1
ATOM 2398 O O . PHE A 1 304 ? -1.324 17.570 7.337 1.00 88.31 304 PHE A O 1
ATOM 2405 N N . LEU A 1 305 ? -0.940 15.527 6.454 1.00 89.62 305 LEU A N 1
ATOM 2406 C CA . LEU A 1 305 ? -1.286 14.798 7.660 1.00 89.62 305 LEU A CA 1
ATOM 2407 C C . LEU A 1 305 ? -0.365 15.198 8.811 1.00 89.62 305 LEU A C 1
ATOM 2409 O O . LEU A 1 305 ? -0.790 15.101 9.955 1.00 89.62 305 LEU A O 1
ATOM 2413 N N . ASP A 1 306 ? 0.872 15.655 8.579 1.00 86.69 306 ASP A N 1
ATOM 2414 C CA . ASP A 1 306 ? 1.804 16.073 9.649 1.00 86.69 306 ASP A CA 1
ATOM 2415 C C . ASP A 1 306 ? 1.184 17.118 10.592 1.00 86.69 306 ASP A C 1
ATOM 2417 O O . ASP A 1 306 ? 1.492 17.156 11.779 1.00 86.69 306 ASP A O 1
ATOM 2421 N N . ASN A 1 307 ? 0.218 17.893 10.088 1.00 87.12 307 ASN A N 1
ATOM 2422 C CA . ASN A 1 307 ? -0.520 18.902 10.847 1.00 87.12 307 ASN A CA 1
ATOM 2423 C C . ASN A 1 307 ? -1.928 18.449 11.288 1.00 87.12 307 ASN A C 1
ATOM 2425 O O . ASN A 1 307 ? -2.680 19.238 11.852 1.00 87.12 307 ASN A O 1
ATOM 2429 N N . THR A 1 308 ? -2.316 17.202 11.011 1.00 87.31 308 THR A N 1
ATOM 2430 C CA . THR A 1 308 ? -3.638 16.632 11.325 1.00 87.31 308 THR A CA 1
ATOM 2431 C C . THR A 1 308 ? -3.471 15.431 12.246 1.00 87.31 308 THR A C 1
ATOM 2433 O O . THR A 1 308 ? -2.873 14.438 11.851 1.00 87.31 308 THR A O 1
ATOM 2436 N N . GLN A 1 309 ? -4.000 15.493 13.467 1.00 87.69 309 GLN A N 1
ATOM 2437 C CA . GLN A 1 309 ? -3.785 14.438 14.475 1.00 87.69 309 GLN A CA 1
ATOM 2438 C C . GLN A 1 309 ? -5.066 13.716 14.910 1.00 87.69 309 GLN A C 1
ATOM 2440 O O . GLN A 1 309 ? -4.993 12.649 15.509 1.00 87.69 309 GLN A O 1
ATOM 2445 N N . THR A 1 310 ? -6.243 14.282 14.637 1.00 94.25 310 THR A N 1
ATOM 2446 C CA . THR A 1 310 ? -7.532 13.755 15.112 1.00 94.25 310 THR A CA 1
ATOM 2447 C C . THR A 1 310 ? -8.637 13.981 14.084 1.00 94.25 310 THR A C 1
ATOM 2449 O O . THR A 1 310 ? -8.459 14.741 13.135 1.00 94.25 310 THR A O 1
ATOM 2452 N N . LEU A 1 311 ? -9.778 13.322 14.294 1.00 93.38 311 LEU A N 1
ATOM 2453 C CA . LEU A 1 311 ? -10.998 13.468 13.504 1.00 93.38 311 LEU A CA 1
ATOM 2454 C C . LEU A 1 311 ? -12.011 14.370 14.220 1.00 93.38 311 LEU A C 1
ATOM 2456 O O . LEU A 1 311 ? -12.385 14.141 15.382 1.00 93.38 311 LEU A O 1
ATOM 2460 N N . THR A 1 312 ? -12.535 15.358 13.505 1.00 92.12 312 THR A N 1
ATOM 2461 C CA . THR A 1 312 ? -13.726 16.103 13.924 1.00 92.12 312 THR A CA 1
ATOM 2462 C C . THR A 1 312 ? -14.991 15.254 13.766 1.00 92.12 312 THR A C 1
ATOM 2464 O O . THR A 1 312 ? -14.983 14.192 13.143 1.00 92.12 312 THR A O 1
ATOM 2467 N N . ALA A 1 313 ? -16.110 15.718 14.333 1.00 88.62 313 ALA A N 1
ATOM 2468 C CA . ALA A 1 313 ? -17.393 15.030 14.188 1.00 88.62 313 ALA A CA 1
ATOM 2469 C C . ALA A 1 313 ? -17.826 14.921 12.716 1.00 88.62 313 ALA A C 1
ATOM 2471 O O . ALA A 1 313 ? -18.228 13.851 12.285 1.00 88.62 313 ALA A O 1
ATOM 2472 N N . GLY A 1 314 ? -17.689 15.992 11.925 1.00 87.44 314 GLY A N 1
ATOM 2473 C CA . GLY A 1 314 ? -18.073 15.970 10.509 1.00 87.44 314 GLY A CA 1
ATOM 2474 C C . GLY A 1 314 ? -17.198 15.053 9.650 1.00 87.44 314 GLY A C 1
ATOM 2475 O O . GLY A 1 314 ? -17.676 14.493 8.669 1.00 87.44 314 GLY A O 1
ATOM 2476 N N . GLU A 1 315 ? -15.932 14.866 10.027 1.00 90.94 315 GLU A N 1
ATOM 2477 C CA . GLU A 1 315 ? -14.991 14.007 9.299 1.00 90.94 315 GLU A CA 1
ATOM 2478 C C . GLU A 1 315 ? -15.198 12.516 9.584 1.00 90.94 315 GLU A C 1
ATOM 2480 O O . GLU A 1 315 ? -14.806 11.698 8.759 1.00 90.94 315 GLU A O 1
ATOM 2485 N N . SER A 1 316 ? -15.835 12.154 10.704 1.00 91.06 316 SER A N 1
ATOM 2486 C CA . SER A 1 316 ? -16.115 10.755 11.052 1.00 91.06 316 SER A CA 1
ATOM 2487 C C . SER A 1 316 ? -17.443 10.230 10.505 1.00 91.06 316 SER A C 1
ATOM 2489 O O . SER A 1 316 ? -17.634 9.019 10.437 1.00 91.06 316 SER A O 1
ATOM 2491 N N . VAL A 1 317 ? -18.375 11.114 10.130 1.00 89.75 317 VAL A N 1
ATOM 2492 C CA . VAL A 1 317 ? -19.679 10.707 9.578 1.00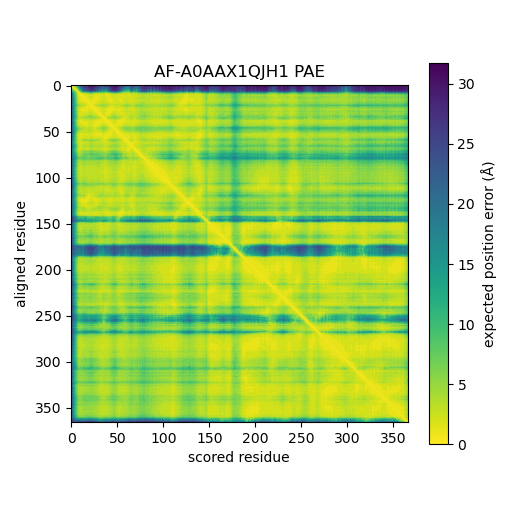 89.75 317 VAL A CA 1
ATOM 2493 C C . VAL A 1 317 ? -19.538 9.847 8.313 1.00 89.7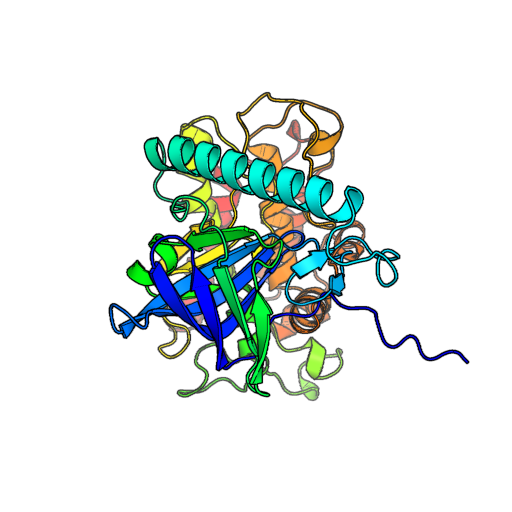5 317 VAL A C 1
ATOM 2495 O O . VAL A 1 317 ? -20.191 8.806 8.252 1.00 89.75 317 VAL A O 1
ATOM 2498 N N . PRO A 1 318 ? -18.663 10.187 7.343 1.00 90.81 318 PRO A N 1
ATOM 2499 C CA . PRO A 1 318 ? -18.412 9.368 6.157 1.00 90.81 318 PRO A CA 1
ATOM 2500 C C . PRO A 1 318 ? -18.175 7.873 6.419 1.00 90.81 318 PRO A C 1
ATOM 2502 O O . PRO A 1 318 ? -18.747 7.028 5.731 1.00 90.81 318 PRO A O 1
ATOM 2505 N N . SER A 1 319 ? -17.370 7.530 7.429 1.00 93.06 319 SER A N 1
ATOM 2506 C CA . SER A 1 319 ? -17.069 6.132 7.763 1.00 93.06 319 SER A CA 1
ATOM 2507 C C . SER A 1 319 ? -18.173 5.458 8.581 1.00 93.06 319 SER A C 1
ATOM 2509 O O . SER A 1 319 ? -18.130 4.247 8.769 1.00 93.06 319 SER A O 1
ATOM 2511 N N . GLY A 1 320 ? -19.162 6.210 9.073 1.00 91.75 320 GLY A N 1
ATOM 2512 C CA . GLY A 1 320 ? -20.161 5.707 10.016 1.00 91.75 320 GLY A CA 1
ATOM 2513 C C . GLY A 1 320 ? -19.599 5.454 11.418 1.00 91.75 320 GLY A C 1
ATOM 2514 O O . GLY A 1 320 ? -20.211 4.723 12.190 1.00 91.75 320 GLY A O 1
ATOM 2515 N N . LEU A 1 321 ? -18.440 6.030 11.762 1.00 94.06 321 LEU A N 1
ATOM 2516 C CA . LEU A 1 321 ? -17.816 5.836 13.070 1.00 94.06 321 LEU A CA 1
ATOM 2517 C C . LEU A 1 321 ? -18.688 6.455 14.186 1.00 94.06 321 LEU A C 1
ATOM 2519 O O . LEU A 1 321 ? -18.906 7.674 14.167 1.00 94.06 321 LEU A O 1
ATOM 2523 N N . PRO A 1 322 ? -19.143 5.669 15.186 1.00 93.25 322 PRO A N 1
ATOM 2524 C CA . PRO A 1 322 ? -19.975 6.179 16.273 1.00 93.25 322 PRO A CA 1
ATOM 2525 C C . PRO A 1 322 ? -19.287 7.284 17.082 1.00 93.25 322 PRO A C 1
ATOM 2527 O O . PRO A 1 322 ? -18.068 7.276 17.270 1.00 93.25 322 PRO A O 1
ATOM 2530 N N . GLN A 1 323 ? -20.071 8.223 17.623 1.00 90.81 323 GLN A N 1
ATOM 2531 C CA . GLN A 1 323 ? -19.545 9.389 18.344 1.00 90.81 323 GLN A CA 1
ATOM 2532 C C . GLN A 1 323 ? -18.646 9.015 19.531 1.00 90.81 323 GLN A C 1
ATOM 2534 O O . GLN A 1 323 ? -17.592 9.629 19.708 1.00 90.81 323 GLN A O 1
ATOM 2539 N N . GLU A 1 324 ? -19.054 8.037 20.340 1.00 91.56 324 GLU A N 1
ATOM 2540 C CA . GLU A 1 324 ? -18.279 7.573 21.497 1.00 91.56 324 GLU A CA 1
ATOM 2541 C C . GLU A 1 324 ? -16.954 6.944 21.053 1.00 91.56 324 GLU A C 1
ATOM 2543 O O . GLU A 1 324 ? -15.885 7.294 21.557 1.00 91.56 324 GLU A O 1
ATOM 2548 N N . MET A 1 325 ? -17.010 6.110 20.012 1.00 95.81 325 MET A N 1
ATOM 2549 C CA . MET A 1 325 ? -15.836 5.455 19.443 1.00 95.81 325 MET A CA 1
ATOM 2550 C C . MET A 1 325 ? -14.871 6.459 18.804 1.00 95.81 325 MET A C 1
ATOM 2552 O O . MET A 1 325 ? -13.661 6.320 18.948 1.00 95.81 325 MET A O 1
ATOM 2556 N N . ARG A 1 326 ? -15.363 7.542 18.185 1.00 96.62 326 ARG A N 1
ATOM 2557 C CA . ARG A 1 326 ? -14.505 8.631 17.685 1.00 96.62 326 ARG A CA 1
ATOM 2558 C C . ARG A 1 326 ? -13.640 9.237 18.790 1.00 96.62 326 ARG A C 1
ATOM 2560 O O . ARG A 1 326 ? -12.480 9.560 18.542 1.00 96.62 326 ARG A O 1
ATOM 2567 N N . ALA A 1 327 ? -14.175 9.409 20.000 1.00 96.50 327 ALA A N 1
ATOM 2568 C CA . ALA A 1 327 ? -13.398 9.946 21.117 1.00 96.50 327 ALA A CA 1
ATOM 2569 C C . ALA A 1 327 ? -12.291 8.975 21.566 1.00 96.50 327 ALA A C 1
ATOM 2571 O O . ALA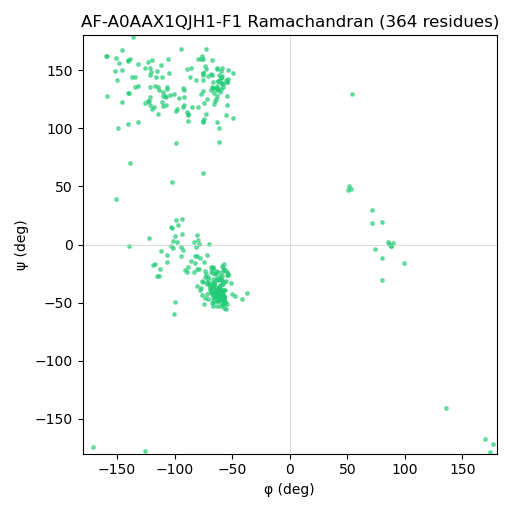 A 1 327 ? -11.195 9.407 21.923 1.00 96.50 327 ALA A O 1
ATOM 2572 N N . GLU A 1 328 ? -12.548 7.668 21.532 1.00 97.62 328 GLU A N 1
ATOM 2573 C CA . GLU A 1 328 ? -11.541 6.631 21.785 1.00 97.62 328 GLU A CA 1
ATOM 2574 C C . GLU A 1 328 ? -10.468 6.596 20.692 1.00 97.62 328 GLU A C 1
ATOM 2576 O O . GLU A 1 328 ? -9.280 6.651 21.011 1.00 97.62 328 GLU A O 1
ATOM 2581 N N . VAL A 1 329 ? -10.876 6.605 19.419 1.00 98.12 329 VAL A N 1
ATOM 2582 C CA . VAL A 1 329 ? -9.970 6.657 18.263 1.00 98.12 329 VAL A CA 1
ATOM 2583 C C . VAL A 1 329 ? -9.070 7.884 18.348 1.00 98.12 329 VAL A C 1
ATOM 2585 O O . VAL A 1 329 ? -7.855 7.749 18.269 1.00 98.12 329 VAL A O 1
ATOM 2588 N N . ASN A 1 330 ? -9.619 9.074 18.604 1.00 98.25 330 ASN A N 1
ATOM 2589 C CA . ASN A 1 330 ? -8.817 10.292 18.740 1.00 98.25 330 ASN A CA 1
ATOM 2590 C C . ASN A 1 330 ? -7.807 10.214 19.893 1.00 98.25 330 ASN A C 1
ATOM 2592 O O . ASN A 1 330 ? -6.677 10.674 19.741 1.00 98.25 330 ASN A O 1
ATOM 2596 N N . ARG A 1 331 ? -8.180 9.619 21.035 1.00 97.69 331 ARG A N 1
ATOM 2597 C CA . ARG A 1 331 ? -7.238 9.392 22.143 1.00 97.69 331 ARG A CA 1
ATOM 2598 C C . ARG A 1 331 ? -6.118 8.435 21.739 1.00 97.69 331 ARG A C 1
ATOM 2600 O O . ARG A 1 331 ? -4.964 8.695 22.072 1.00 97.69 331 ARG A O 1
ATOM 2607 N N . LEU A 1 332 ? -6.442 7.359 21.023 1.00 98.25 332 LEU A N 1
ATOM 2608 C CA . LEU A 1 332 ? -5.448 6.411 20.529 1.00 98.25 332 LEU A CA 1
ATOM 2609 C C . LEU A 1 332 ? -4.512 7.062 19.505 1.00 98.25 332 LEU A C 1
ATOM 2611 O O . LEU A 1 332 ? -3.305 6.899 19.632 1.00 98.25 332 LEU A O 1
ATOM 2615 N N . LEU A 1 333 ? -5.038 7.848 18.558 1.00 98.06 333 LEU A N 1
ATOM 2616 C CA . LEU A 1 333 ? -4.240 8.572 17.564 1.00 98.06 333 LEU A CA 1
ATOM 2617 C C . LEU A 1 333 ? -3.223 9.502 18.235 1.00 98.06 333 LEU A C 1
ATOM 2619 O O . LEU A 1 333 ? -2.037 9.412 17.937 1.00 98.06 333 LEU A O 1
ATOM 2623 N N . LEU A 1 334 ? -3.661 10.315 19.202 1.00 97.62 334 LEU A N 1
ATOM 2624 C CA . LEU A 1 334 ? -2.777 11.220 19.946 1.00 97.62 334 LEU A CA 1
ATOM 2625 C C . LEU A 1 334 ? -1.681 10.473 20.717 1.00 97.62 334 LEU A C 1
ATOM 2627 O O . LEU A 1 334 ? -0.533 10.910 20.724 1.00 97.62 334 LEU A O 1
ATOM 2631 N N . ARG A 1 335 ? -2.019 9.340 21.351 1.00 97.81 335 ARG A N 1
ATOM 2632 C CA . ARG A 1 335 ? -1.031 8.503 22.050 1.00 97.81 335 ARG A CA 1
ATOM 2633 C C . ARG A 1 335 ? -0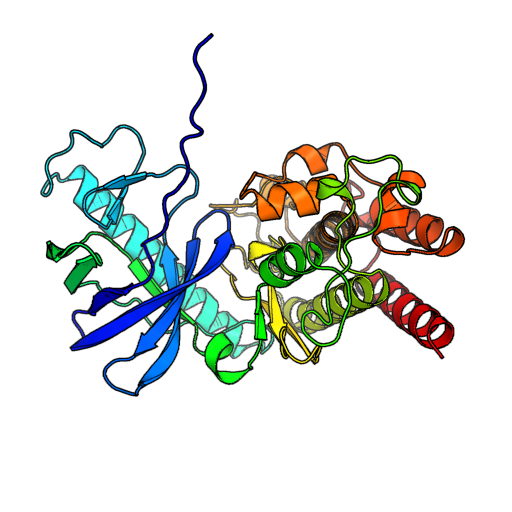.082 7.806 21.077 1.00 97.81 335 ARG A C 1
ATOM 2635 O O . ARG A 1 335 ? 1.097 7.695 21.378 1.00 97.81 335 ARG A O 1
ATOM 2642 N N . ALA A 1 336 ? -0.561 7.327 19.932 1.00 97.38 336 ALA A N 1
ATOM 2643 C CA . ALA A 1 336 ? 0.271 6.665 18.930 1.00 97.38 336 ALA A CA 1
ATOM 2644 C C . ALA A 1 336 ? 1.265 7.637 18.286 1.00 97.38 336 ALA A C 1
ATOM 2646 O O . ALA A 1 336 ? 2.405 7.264 18.032 1.00 97.38 336 ALA A O 1
ATOM 2647 N N . THR A 1 337 ? 0.862 8.892 18.074 1.00 95.62 337 THR A N 1
ATOM 2648 C CA . THR A 1 337 ? 1.693 9.908 17.416 1.00 95.62 337 THR A CA 1
ATOM 2649 C C . THR A 1 337 ? 2.404 10.852 18.387 1.00 95.62 337 THR A C 1
ATOM 2651 O O . THR A 1 337 ? 2.782 11.957 17.993 1.00 95.62 337 THR A O 1
ATOM 2654 N N . ALA A 1 338 ? 2.576 10.464 19.657 1.00 94.94 338 ALA A N 1
ATOM 2655 C CA . ALA A 1 338 ? 3.357 11.254 20.607 1.00 94.94 338 ALA A CA 1
ATOM 2656 C C . ALA A 1 338 ? 4.795 11.445 20.072 1.00 94.94 338 ALA A C 1
ATOM 2658 O O . ALA A 1 338 ? 5.377 10.476 19.578 1.00 94.94 338 ALA A O 1
ATOM 2659 N N . PRO A 1 339 ? 5.394 12.653 20.135 1.00 90.56 339 PRO A N 1
ATOM 2660 C CA . PRO A 1 339 ? 6.732 12.879 19.581 1.00 90.56 339 PRO A CA 1
ATOM 2661 C C . PRO A 1 339 ? 7.793 11.963 20.195 1.00 90.56 339 PRO A C 1
ATOM 2663 O O . PRO A 1 339 ? 8.597 11.387 19.468 1.00 90.56 339 PRO A O 1
ATOM 2666 N N . ASP A 1 340 ? 7.737 11.784 21.514 1.00 92.38 340 ASP A N 1
ATOM 2667 C CA . ASP A 1 340 ? 8.605 10.890 22.278 1.00 92.38 340 ASP A CA 1
ATOM 2668 C C . ASP A 1 340 ? 8.126 9.424 22.165 1.00 92.38 340 ASP A C 1
ATOM 2670 O O . ASP A 1 340 ? 7.004 9.129 22.598 1.00 92.38 340 ASP A O 1
ATOM 2674 N N . PRO A 1 341 ? 8.938 8.498 21.609 1.00 93.81 341 PRO A N 1
ATOM 2675 C CA . PRO A 1 341 ? 8.594 7.078 21.497 1.00 93.81 341 PRO A CA 1
ATOM 2676 C C . PRO A 1 341 ? 8.216 6.407 22.826 1.00 93.81 341 PRO A C 1
ATOM 2678 O O . PRO A 1 341 ? 7.352 5.520 22.848 1.00 93.81 341 PRO A O 1
ATOM 2681 N N . GLU A 1 342 ? 8.800 6.846 23.943 1.00 93.44 342 GLU A N 1
ATOM 2682 C CA . GLU A 1 342 ? 8.529 6.274 25.268 1.00 93.44 342 GLU A CA 1
ATOM 2683 C C . GLU A 1 342 ? 7.124 6.623 25.770 1.00 93.44 342 GLU A C 1
ATOM 2685 O O . GLU A 1 342 ? 6.482 5.830 26.457 1.00 93.44 342 GLU A O 1
ATOM 2690 N N . GLN A 1 343 ? 6.589 7.772 25.353 1.00 95.06 343 GLN A N 1
ATOM 2691 C CA . GLN A 1 343 ? 5.232 8.208 25.697 1.00 95.06 343 GLN A CA 1
ATOM 2692 C C . GLN A 1 343 ? 4.160 7.579 24.801 1.00 95.06 343 GLN A C 1
ATOM 2694 O O . GLN A 1 343 ? 2.962 7.714 25.078 1.00 95.06 343 GLN A O 1
ATOM 2699 N N . ARG A 1 344 ? 4.563 6.897 23.720 1.00 96.75 344 ARG A N 1
ATOM 2700 C CA . ARG A 1 344 ? 3.613 6.256 22.812 1.00 96.75 344 ARG A CA 1
ATOM 2701 C C . ARG A 1 344 ? 2.965 5.045 23.457 1.00 96.75 344 ARG A C 1
ATOM 2703 O O . ARG A 1 344 ? 3.620 4.279 24.167 1.00 96.75 344 ARG A O 1
ATOM 2710 N N . ILE A 1 345 ? 1.692 4.843 23.127 1.00 97.50 345 ILE A N 1
ATOM 2711 C CA . ILE A 1 345 ? 0.976 3.590 23.399 1.00 97.50 345 ILE A CA 1
ATOM 2712 C C . ILE A 1 345 ? 1.800 2.385 22.916 1.00 97.50 345 ILE A C 1
ATOM 2714 O O . ILE A 1 345 ? 2.558 2.479 21.950 1.00 97.50 345 ILE A O 1
ATOM 2718 N N . SER A 1 346 ? 1.694 1.257 23.606 1.00 96.38 346 SER A N 1
ATOM 2719 C CA . SER A 1 346 ? 2.318 0.015 23.151 1.00 96.38 346 SER A CA 1
ATOM 2720 C C . SER A 1 346 ? 1.546 -0.614 21.985 1.00 96.38 346 SER A C 1
ATOM 2722 O O . SER A 1 346 ? 0.359 -0.351 21.784 1.00 96.38 346 SER A O 1
ATOM 2724 N N . MET A 1 347 ? 2.216 -1.489 21.232 1.00 95.94 347 MET A N 1
ATOM 2725 C CA . MET A 1 347 ? 1.583 -2.262 20.158 1.00 95.94 347 MET A CA 1
ATOM 2726 C C . MET A 1 347 ? 0.443 -3.149 20.684 1.00 95.94 347 MET A C 1
ATOM 2728 O O . MET A 1 347 ? -0.613 -3.228 20.062 1.00 95.94 347 MET A O 1
ATOM 2732 N N . ASP A 1 348 ? 0.624 -3.775 21.851 1.00 96.56 348 ASP A N 1
ATOM 2733 C CA . ASP A 1 348 ? -0.388 -4.657 22.445 1.00 96.56 348 ASP A CA 1
ATOM 2734 C C . ASP A 1 348 ? -1.630 -3.876 22.908 1.00 96.56 348 ASP A C 1
ATOM 2736 O O . ASP A 1 348 ? -2.753 -4.310 22.665 1.00 96.56 348 ASP A O 1
ATOM 2740 N N . GLU A 1 349 ? -1.459 -2.693 23.511 1.00 97.69 349 GLU A N 1
ATOM 2741 C CA . GLU A 1 349 ? -2.591 -1.817 23.851 1.00 97.69 349 GLU A CA 1
ATOM 2742 C C . GLU A 1 349 ? -3.324 -1.317 22.594 1.00 97.69 349 GLU A C 1
ATOM 2744 O O . GLU A 1 349 ? -4.554 -1.233 22.585 1.00 97.69 349 GLU A O 1
ATOM 2749 N N . MET A 1 350 ? -2.582 -0.980 21.532 1.00 97.88 350 MET A N 1
ATOM 2750 C CA . MET A 1 350 ? -3.153 -0.531 20.259 1.00 97.88 350 MET A CA 1
ATOM 2751 C C . MET A 1 350 ? -3.969 -1.644 19.590 1.00 97.88 350 MET A C 1
ATOM 2753 O O . MET A 1 350 ? -5.074 -1.390 19.109 1.00 97.88 350 MET A O 1
ATOM 2757 N N . LEU A 1 351 ? -3.459 -2.880 19.616 1.00 98.12 351 LEU A N 1
ATOM 2758 C CA . LEU A 1 351 ? -4.158 -4.055 19.102 1.00 98.12 351 LEU A CA 1
ATOM 2759 C C . LEU A 1 351 ? -5.404 -4.382 19.930 1.00 98.12 351 LEU A C 1
ATOM 2761 O O . LEU A 1 351 ? -6.465 -4.591 19.350 1.00 98.12 351 LEU A O 1
ATOM 2765 N N . ALA A 1 352 ? -5.312 -4.358 21.262 1.00 98.19 352 ALA A N 1
ATOM 2766 C CA . ALA A 1 352 ? -6.457 -4.618 22.134 1.00 98.19 352 ALA A CA 1
ATOM 2767 C C . ALA A 1 352 ? -7.610 -3.629 21.881 1.00 98.19 352 ALA A C 1
ATOM 2769 O O . ALA A 1 352 ? -8.777 -4.025 21.852 1.00 98.19 352 ALA A O 1
ATOM 2770 N N . ALA A 1 353 ? -7.293 -2.350 21.642 1.00 98.06 353 ALA A N 1
ATOM 2771 C CA . ALA A 1 353 ? -8.286 -1.353 21.250 1.00 98.06 353 ALA A CA 1
ATOM 2772 C C . ALA A 1 353 ? -8.916 -1.670 19.881 1.00 98.06 353 ALA A C 1
ATOM 2774 O O . ALA A 1 353 ? -10.136 -1.625 19.742 1.00 98.06 353 ALA A O 1
ATOM 2775 N N . ALA A 1 354 ? -8.106 -2.041 18.884 1.00 97.81 354 ALA A N 1
ATOM 2776 C CA . ALA A 1 354 ? -8.604 -2.408 17.558 1.00 97.81 354 ALA A CA 1
ATOM 2777 C C . ALA A 1 354 ? -9.519 -3.647 17.594 1.00 97.81 354 ALA A C 1
ATOM 2779 O O . ALA A 1 354 ? -10.561 -3.667 16.938 1.00 97.81 354 ALA A O 1
ATOM 2780 N N . GLU A 1 355 ? -9.163 -4.666 18.381 1.00 98.00 355 GLU A N 1
ATOM 2781 C CA . GLU A 1 355 ? -9.977 -5.868 18.593 1.00 98.00 355 GLU A CA 1
ATOM 2782 C C . GLU A 1 355 ? -11.308 -5.549 19.288 1.00 98.00 355 GLU A C 1
ATOM 2784 O O . GLU A 1 355 ? -12.349 -6.078 18.892 1.00 98.00 355 GLU A O 1
ATOM 2789 N N . ASP A 1 356 ? -11.298 -4.656 20.285 1.00 97.69 356 ASP A N 1
ATOM 2790 C CA . ASP A 1 356 ? -12.518 -4.170 20.936 1.00 97.69 356 ASP A CA 1
ATOM 2791 C C . ASP A 1 356 ? -13.452 -3.449 19.961 1.00 97.69 356 ASP A C 1
ATOM 2793 O O . ASP A 1 356 ? -14.645 -3.760 19.897 1.00 97.69 356 ASP A O 1
ATOM 2797 N N . TRP A 1 357 ? -12.908 -2.538 19.153 1.00 97.62 357 TRP A N 1
ATOM 2798 C CA . TRP A 1 357 ? -13.686 -1.812 18.153 1.00 97.62 357 TRP A CA 1
ATOM 2799 C C . TRP A 1 357 ? -14.271 -2.738 17.090 1.00 97.62 357 TRP A C 1
ATOM 2801 O O . TRP A 1 357 ? -15.444 -2.594 16.751 1.00 97.62 357 TRP A O 1
ATOM 2811 N N . CYS A 1 358 ? -13.502 -3.722 16.609 1.00 97.06 358 CYS A N 1
ATOM 2812 C CA . CYS A 1 358 ? -14.013 -4.726 15.673 1.00 97.06 358 CYS A CA 1
ATOM 2813 C C . CYS A 1 358 ? -15.225 -5.470 16.251 1.00 97.06 358 CYS A C 1
ATOM 2815 O O . CYS A 1 358 ? -16.228 -5.636 15.559 1.00 97.06 358 CYS A O 1
ATOM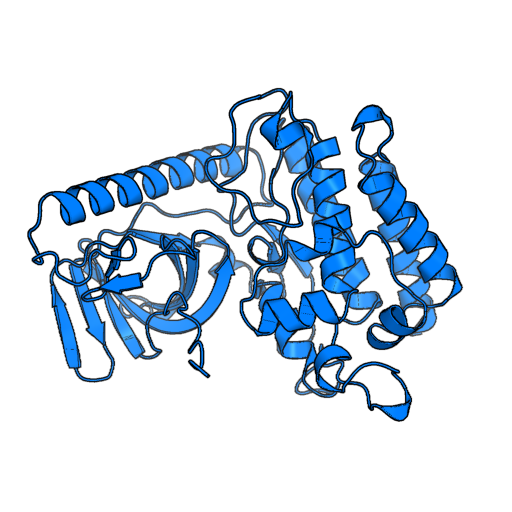 2817 N N . ARG A 1 359 ? -15.153 -5.886 17.524 1.00 96.38 359 ARG A N 1
ATOM 2818 C CA . ARG A 1 359 ? -16.243 -6.602 18.203 1.00 96.38 359 ARG A CA 1
ATOM 2819 C C . ARG A 1 359 ? -17.497 -5.734 18.313 1.00 96.38 359 ARG A C 1
ATOM 2821 O O . ARG A 1 359 ? -18.553 -6.123 17.834 1.00 96.38 359 ARG A O 1
ATOM 2828 N N . ARG A 1 360 ? -17.351 -4.517 18.850 1.00 95.31 360 ARG A N 1
ATOM 2829 C CA . ARG A 1 360 ? -18.464 -3.572 19.063 1.00 95.31 360 ARG A CA 1
ATOM 2830 C C . ARG A 1 360 ? -19.162 -3.163 17.771 1.00 95.31 360 ARG A C 1
ATOM 2832 O O . ARG A 1 360 ? -20.367 -2.947 17.783 1.00 95.31 360 ARG A O 1
ATOM 2839 N N . LEU A 1 361 ? -18.414 -3.016 16.678 1.00 93.56 361 LEU A N 1
ATOM 2840 C CA . LEU A 1 361 ? -19.003 -2.674 15.385 1.00 93.56 361 LEU A CA 1
ATOM 2841 C C . LEU A 1 361 ? -19.694 -3.876 14.724 1.00 93.56 361 LEU A C 1
ATOM 2843 O O . LEU A 1 361 ? -20.701 -3.674 14.059 1.00 93.56 361 LEU A O 1
ATOM 2847 N N . SER A 1 362 ? -19.211 -5.103 14.949 1.00 87.50 362 SER A N 1
ATOM 2848 C CA . SER A 1 362 ? -19.874 -6.323 14.453 1.00 87.50 362 SER A CA 1
ATOM 2849 C C . SER A 1 362 ? -21.209 -6.570 15.167 1.00 87.50 362 SER A C 1
ATOM 2851 O O . SER A 1 362 ? -22.207 -6.901 14.530 1.00 87.50 362 SER A O 1
ATOM 2853 N N . ASP A 1 363 ? -21.246 -6.344 16.484 1.00 82.06 363 ASP A N 1
ATOM 2854 C CA . ASP A 1 363 ? -22.462 -6.484 17.296 1.00 82.06 363 ASP A CA 1
ATOM 2855 C C . ASP A 1 363 ? -23.534 -5.439 16.935 1.00 82.06 363 ASP A C 1
ATOM 2857 O O . ASP A 1 363 ? -24.715 -5.666 17.168 1.00 82.06 363 ASP A O 1
ATOM 2861 N N . ALA A 1 364 ? -23.139 -4.291 16.371 1.00 73.06 364 ALA A N 1
ATOM 2862 C CA . ALA A 1 364 ? -24.058 -3.235 15.942 1.00 73.06 364 ALA A CA 1
ATOM 2863 C C . ALA A 1 364 ? -24.681 -3.481 14.553 1.00 73.06 364 ALA A C 1
ATOM 2865 O O . ALA A 1 364 ? -25.653 -2.813 14.198 1.00 73.06 364 ALA A O 1
ATOM 2866 N N . GLU A 1 365 ? -24.111 -4.396 13.761 1.00 64.88 365 GLU A N 1
ATOM 2867 C CA . GLU A 1 365 ? -24.617 -4.803 12.441 1.00 64.88 365 GLU A CA 1
ATOM 2868 C C . GLU A 1 365 ? -25.526 -6.050 12.506 1.00 64.88 365 GLU A C 1
ATOM 2870 O O . GLU A 1 365 ? -26.172 -6.380 11.508 1.00 64.88 365 GLU A O 1
ATOM 2875 N N . SER A 1 366 ? -25.578 -6.724 13.666 1.00 50.44 366 SER A N 1
ATOM 2876 C CA . SER A 1 366 ? -26.431 -7.891 13.963 1.00 50.44 366 SER A CA 1
ATOM 2877 C C . SER A 1 366 ? -27.763 -7.475 14.582 1.00 50.44 366 SER A C 1
ATOM 2879 O O . SER A 1 366 ? -28.781 -8.136 14.271 1.00 50.44 366 SER A O 1
#

Secondary structure (DSSP, 8-state):
--------PPPPPTT-EEEETTS-EEEEEEEEEE-SSEEEEEEEETTT--EEEEEEE--TTEEEETTEEEETT-TTS-TT-HHHHHHHHHHHHHHHHHHHHHHHHHTT-SSB--BPPPEEEEEEE-TTS-EEES-S-EEEEBHHHHHH-EEEHHHHHHHTTSPSBTTBTT-----GGG-SS-TTTS----HHHHHHHHHHHHHHHHHHHHTTEE-S---GGGEEEEEETTTTEEEEEEES--TT-EETT--PPPS---TTS--GGGGTS---HHHHHHHHHHHHHHHH-HHHHHHHHTT---GGGGG--S--HHHHTTTT--HHHHHHHHHHHHHHT-SSGGGSPPHHHHHHHHHHHHHHHHHTT-

InterPro domains:
  IPR000719 Protein kinase domain [PF00069] (193-352)
  IPR000719 Protein kinase domain [PS50011] (26-358)
  IPR011009 Protein kinase-like domain superfamily [SSF56112] (193-352)

Nearest PDB structures (foldseek):
  6agx-assembly2_D  TM=6.025E-01  e=4.793E-10  Homo sapiens
  3kxx-assembly4_D  TM=6.413E-01  e=6.427E-09  Homo sapiens
  1gjo-assembly1_A  TM=6.272E-01  e=4.051E-09  Homo sapiens
  4j95-assembly6_C  TM=6.401E-01  e=8.095E-09  Homo sapiens
  3b2t-assembly1_B  TM=6.099E-01  e=7.213E-09  Homo sapiens

Foldseek 3Di:
DDPCPDDWADDADFQKWFAFPVRKIWGFHDFFFDDQFWTKTFIATPVPRATWIKIWGEGGQFYQALNATDHPPCNVPDPPDPRLVVVLVVSLVLQQVQLVVQVVLVVQADQAFHKDHKTQTAKIAGPVRRIHGRYSIIMIIRRRCRVQPFGQLLVLLVLCLACPDLQRVQHQQDDCVLFPDPSQLLRFGALLVLLQQLLLVLVSVVSQQVSQKDQQADASRQKIFGDYRNRNDGDGIGGHGSQRMDGFQDQDARPDYAAQQFAPSSNPGTDHVLRVLLNSLSRSCLRQFSVNSSCSNVVHGDNVNVVPQADDPNSRSSNVQDPVVSVVSSVLSCQSRPNDSVSHDDSVRSSVSSVVSSVVVVVVVD

pLDDT: mean 88.67, std 11.5, range [26.62, 98.56]

Radius of gyration: 20.71 Å; Cα contacts (8 Å, |Δi|>4): 753; chains: 1; bounding box: 54×52×57 Å